Protein 8J64 (pdb70)

Structure (mmCIF, N/CA/C/O backbone):
data_8J64
#
_entry.id   8J64
#
_cell.length_a   42.777
_cell.length_b   53.176
_cell.length_c   95.548
_cell.angle_alpha   90.000
_cell.angle_beta   90.000
_cell.angle_gamma   90.000
#
_symmetry.space_group_name_H-M   'P 21 21 21'
#
loop_
_entity.id
_entity.type
_entity.pdbx_description
1 polymer 'MIC2-associated protein'
2 polymer 'Micronemal protein MIC2'
3 water water
#
loop_
_atom_site.group_PDB
_atom_site.id
_atom_site.type_symbol
_atom_site.label_atom_id
_atom_site.label_alt_id
_atom_site.label_comp_id
_atom_site.label_asym_id
_atom_site.label_entity_id
_atom_site.label_seq_id
_atom_site.pdbx_PDB_ins_code
_atom_site.Cartn_x
_atom_site.Cartn_y
_atom_site.Cartn_z
_atom_site.occupancy
_atom_site.B_iso_or_equiv
_atom_site.auth_seq_id
_atom_site.auth_comp_id
_atom_site.auth_asym_id
_atom_site.auth_atom_id
_atom_site.pdbx_PDB_model_num
ATOM 1 N N . SER A 1 1 ? 25.26064 -6.12724 25.51173 1.000 10.06741 44 SER A N 1
ATOM 2 C CA . SER A 1 1 ? 24.69998 -4.83528 25.13259 1.000 9.28844 44 SER A CA 1
ATOM 3 C C . SER A 1 1 ? 25.72094 -4.00367 24.35808 1.000 9.05504 44 SER A C 1
ATOM 4 O O . SER A 1 1 ? 26.84111 -4.45086 24.11406 1.000 9.50424 44 SER A O 1
ATOM 7 N N . ASN A 1 2 ? 25.33259 -2.78998 23.96956 1.000 10.73689 45 ASN A N 1
ATOM 8 C CA . ASN A 1 2 ? 26.16632 -1.95743 23.11463 1.000 12.42368 45 ASN A CA 1
ATOM 9 C C . ASN A 1 2 ? 26.65547 -0.68148 23.78361 1.000 12.66084 45 ASN A C 1
ATOM 10 O O . ASN A 1 2 ? 27.32685 0.12192 23.12505 1.000 15.22547 45 ASN A O 1
ATOM 15 N N . ALA A 1 3 ? 26.34145 -0.46675 25.05928 1.000 8.84311 46 ALA A N 1
ATOM 16 C CA . ALA A 1 3 ? 26.86223 0.67899 25.79166 1.000 8.20563 46 ALA A CA 1
ATOM 17 C C . ALA A 1 3 ? 26.72135 0.41484 27.28212 1.000 11.56905 46 ALA A C 1
ATOM 18 O O . ALA A 1 3 ? 25.78856 -0.26344 27.71898 1.000 11.53674 46 ALA A O 1
ATOM 20 N N . THR A 1 4 ? 27.65981 0.96716 28.05548 1.000 8.92600 47 THR A N 1
ATOM 21 C CA . THR A 1 4 ? 27.61712 0.80807 29.50588 1.000 9.90360 47 THR A CA 1
ATOM 22 C C . THR A 1 4 ? 26.38821 1.48784 30.09956 1.000 9.82717 47 THR A C 1
ATOM 23 O O . THR A 1 4 ? 25.76538 0.96145 31.02982 1.000 10.94055 47 THR A O 1
ATOM 27 N N . PHE A 1 5 ? 26.01835 2.65257 29.57276 1.000 11.95888 48 PHE A N 1
ATOM 28 C CA . PHE A 1 5 ? 24.82680 3.36594 30.00625 1.000 8.79849 48 PHE A CA 1
ATOM 29 C C . PHE A 1 5 ? 23.87318 3.52529 28.83098 1.000 9.46981 48 PHE A C 1
ATOM 30 O O . PHE A 1 5 ? 24.29810 3.59776 27.67387 1.000 11.15344 48 PHE A O 1
ATOM 38 N N . LEU A 1 6 ? 22.57797 3.57713 29.14135 1.000 8.30643 49 LEU A N 1
ATOM 39 C CA . LEU A 1 6 ? 21.55645 3.59632 28.10209 1.000 8.47536 49 LEU A CA 1
ATOM 40 C C . LEU A 1 6 ? 21.73595 4.79380 27.17869 1.000 7.87465 49 LEU A C 1
ATOM 41 O O . LEU A 1 6 ? 21.79676 5.94204 27.62644 1.000 10.77956 49 LEU A O 1
ATOM 46 N N . GLU A 1 7 ? 21.82723 4.51359 25.88299 1.000 7.87116 50 GLU A N 1
ATOM 47 C CA . GLU A 1 7 ? 21.89546 5.54013 24.85737 1.000 7.86898 50 GLU A CA 1
ATOM 48 C C . GLU A 1 7 ? 21.13691 5.04300 23.63683 1.000 8.18968 50 GLU A C 1
ATOM 49 O O . GLU A 1 7 ? 20.83825 3.85287 23.50996 1.000 6.56674 50 GLU A O 1
ATOM 55 N N . LEU A 1 8 ? 20.82090 5.96795 22.73892 1.000 5.36073 51 LEU A N 1
ATOM 56 C CA . LEU A 1 8 ? 20.13992 5.64461 21.49262 1.000 6.94870 51 LEU A CA 1
ATOM 57 C C . LEU A 1 8 ? 21.16477 5.62446 20.36581 1.000 7.15345 51 LEU A C 1
ATOM 58 O O . LEU A 1 8 ? 21.84482 6.62662 20.12157 1.000 10.63934 51 LEU A O 1
ATOM 63 N N . VAL A 1 9 ? 21.27704 4.48594 19.68967 1.000 7.40388 52 VAL A N 1
ATOM 64 C CA . VAL A 1 9 ? 22.24269 4.29526 18.61332 1.000 7.95328 52 VAL A CA 1
ATOM 65 C C . VAL A 1 9 ? 21.53246 4.53174 17.28958 1.000 7.34972 52 VAL A C 1
ATOM 66 O O . VAL A 1 9 ? 20.51273 3.89360 17.00372 1.000 5.35888 52 VAL A O 1
ATOM 70 N N . GLU A 1 10 ? 22.06330 5.44273 16.47677 1.000 5.40087 53 GLU A N 1
ATOM 71 C CA . GLU A 1 10 ? 21.45632 5.69771 15.17843 1.000 6.66641 53 GLU A CA 1
ATOM 72 C C . GLU A 1 10 ? 21.62856 4.48898 14.26664 1.000 10.77602 53 GLU A C 1
ATOM 73 O O . GLU A 1 10 ? 22.70514 3.88658 14.20188 1.000 7.98006 53 GLU A O 1
ATOM 79 N N . VAL A 1 11 ? 20.55891 4.13540 13.56656 1.000 5.55729 54 VAL A N 1
ATOM 80 C CA . VAL A 1 11 ? 20.55085 3.00559 12.64074 1.000 8.60242 54 VAL A CA 1
ATOM 81 C C . VAL A 1 11 ? 20.71508 3.55496 11.22838 1.000 8.31002 54 VAL A C 1
ATOM 82 O O . VAL A 1 11 ? 19.80853 4.24782 10.73767 1.000 8.44325 54 VAL A O 1
ATOM 86 N N . PRO A 1 12 ? 21.83285 3.27369 10.53939 1.000 6.94579 55 PRO A N 1
ATOM 87 C CA . PRO A 1 12 ? 22.10747 3.83356 9.21156 1.000 8.12853 55 PRO A CA 1
ATOM 88 C C . PRO A 1 12 ? 21.39191 3.11881 8.06452 1.000 10.70575 55 PRO A C 1
ATOM 89 O O . PRO A 1 12 ? 21.96770 2.87526 7.00402 1.000 15.57883 55 PRO A O 1
ATOM 93 N N . CYS A 1 13 ? 20.12131 2.78245 8.28099 1.000 9.79940 56 CYS A N 1
ATOM 94 C CA . CYS A 1 13 ? 19.33623 2.04685 7.29631 1.000 10.46869 56 CYS A CA 1
ATOM 95 C C . CYS A 1 13 ? 17.98478 2.71528 7.08462 1.000 8.72876 56 CYS A C 1
ATOM 96 O O . CYS A 1 13 ? 17.72381 3.78731 7.63917 1.000 11.30977 56 CYS A O 1
ATOM 99 N N . ASN A 1 14 ? 17.12379 2.09157 6.28318 1.000 11.60806 57 ASN A N 1
ATOM 100 C CA . ASN A 1 14 ? 15.78397 2.60665 6.03815 1.000 13.81159 57 ASN A CA 1
ATOM 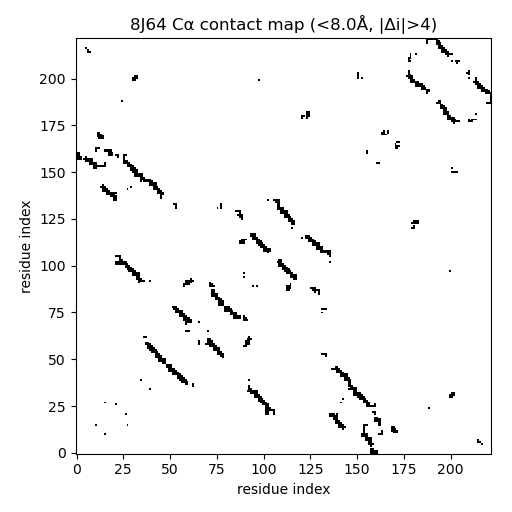101 C C . ASN A 1 14 ? 14.76085 2.10212 7.04635 1.000 18.02883 57 ASN A C 1
ATOM 102 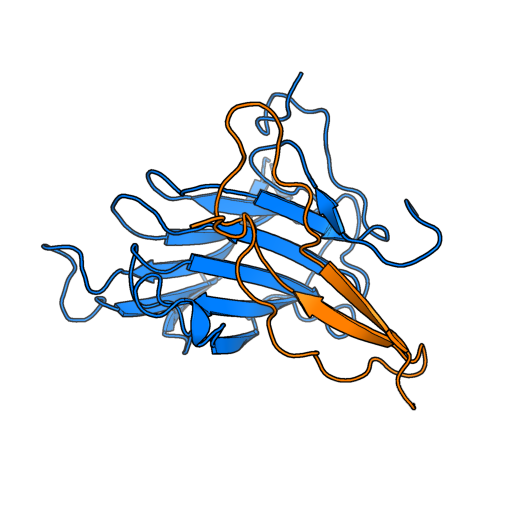O O . ASN A 1 14 ? 13.63815 2.61798 7.07603 1.000 14.92798 57 ASN A O 1
ATOM 107 N N . SER A 1 15 ? 15.11586 1.10926 7.86072 1.000 10.69830 58 SER A N 1
ATOM 108 C CA . SER A 1 15 ? 14.22440 0.58526 8.88519 1.000 10.79157 58 SER A CA 1
ATOM 109 C C . SER A 1 15 ? 15.06465 0.01639 10.01940 1.000 13.76417 58 SER A C 1
ATOM 110 O O . SER A 1 15 ? 16.26832 -0.20888 9.87153 1.000 8.95372 58 SER A O 1
ATOM 113 N N . VAL A 1 16 ? 14.41783 -0.21006 11.15960 1.000 7.27861 59 VAL A N 1
ATOM 114 C CA . VAL A 1 16 ? 15.07594 -0.73199 12.35329 1.000 9.80784 59 VAL A CA 1
ATOM 115 C C . VAL A 1 16 ? 14.62550 -2.17210 12.54225 1.000 10.86972 59 VAL A C 1
ATOM 116 O O . VAL A 1 16 ? 13.49091 -2.42601 12.96385 1.000 10.03625 59 VAL A O 1
ATOM 120 N N . HIS A 1 17 ? 15.51113 -3.11630 12.24526 1.000 7.69966 60 HIS A N 1
ATOM 121 C CA . HIS A 1 17 ? 15.22256 -4.53955 12.40207 1.000 9.74548 60 HIS A CA 1
ATOM 122 C C . HIS A 1 17 ? 15.89102 -5.01640 13.68672 1.000 13.18365 60 HIS A C 1
ATOM 123 O O . HIS A 1 17 ? 17.10137 -5.25095 13.72129 1.000 8.35328 60 HIS A O 1
ATOM 130 N N . VAL A 1 18 ? 15.09804 -5.15386 14.74468 1.000 11.91291 61 VAL A N 1
ATOM 131 C CA . VAL A 1 18 ? 15.61491 -5.58343 16.03936 1.000 8.41878 61 VAL A CA 1
ATOM 132 C C . VAL A 1 18 ? 15.86505 -7.08396 16.00406 1.000 16.29003 61 VAL A C 1
ATOM 133 O O . VAL A 1 18 ? 15.01383 -7.85868 15.55287 1.000 12.02323 61 VAL A O 1
ATOM 137 N N . GLN A 1 19 ? 17.03717 -7.49822 16.47418 1.000 13.85709 62 GLN A N 1
ATOM 138 C CA . GLN A 1 19 ? 17.38065 -8.90920 16.58491 1.000 18.54017 62 GLN A CA 1
ATOM 139 C C . GLN A 1 19 ? 17.09552 -9.36441 18.00921 1.000 15.50756 62 GLN A C 1
ATOM 140 O O . GLN A 1 19 ? 17.72468 -8.88521 18.95746 1.000 23.51048 62 GLN A O 1
ATOM 146 N N . GLY A 1 20 ? 16.14743 -10.27534 18.15496 1.000 17.20806 63 GLY A N 1
ATOM 147 C CA . GLY A 1 20 ? 15.71833 -10.72551 19.45808 1.000 18.58872 63 GLY A CA 1
ATOM 148 C C . GLY A 1 20 ? 14.41363 -10.08495 19.88379 1.000 21.17148 63 GLY A C 1
ATOM 149 O O . GLY A 1 20 ? 13.60979 -9.62164 19.07088 1.000 13.27863 63 GLY A O 1
ATOM 150 N N . VAL A 1 21 ? 14.21821 -10.04358 21.19627 1.000 20.22216 64 VAL A N 1
ATOM 151 C CA . VAL A 1 21 ? 12.98155 -9.56820 21.78186 1.000 16.36804 64 VAL A CA 1
ATOM 152 C C . VAL A 1 21 ? 13.15367 -8.11787 22.21061 1.000 16.89026 64 VAL A C 1
ATOM 153 O O . VAL A 1 21 ? 14.26289 -7.64009 22.46559 1.000 17.98268 64 VAL A O 1
ATOM 157 N N . MET A 1 22 ? 12.03250 -7.40163 22.27826 1.000 13.32112 65 MET A N 1
ATOM 158 C CA . MET A 1 22 ? 12.00488 -6.02781 22.77465 1.000 13.14732 65 MET A CA 1
ATOM 159 C C . MET A 1 22 ? 11.98867 -6.07983 24.29692 1.000 16.02666 65 MET A C 1
ATOM 160 O O . MET A 1 22 ? 10.94496 -6.30814 24.91265 1.000 20.36529 65 MET A O 1
ATOM 165 N N . THR A 1 23 ? 13.15046 -5.88011 24.90701 1.000 11.59286 66 THR A N 1
ATOM 166 C CA . THR A 1 23 ? 13.25030 -5.92755 26.35827 1.000 21.57548 66 THR A CA 1
ATOM 167 C C . THR A 1 23 ? 12.58239 -4.69483 26.96741 1.000 15.35029 66 THR A C 1
ATOM 168 O O . THR A 1 23 ? 12.64265 -3.60757 26.38496 1.000 11.88615 66 THR A O 1
ATOM 172 N N . PRO A 1 24 ? 11.91235 -4.83350 28.11333 1.000 15.86859 67 PRO A N 1
ATOM 173 C CA . PRO A 1 24 ? 11.34409 -3.65422 28.77708 1.000 16.87828 67 PRO A CA 1
ATOM 174 C C . PRO A 1 24 ? 12.40295 -2.59086 29.04099 1.000 18.74399 67 PRO A C 1
ATOM 175 O O . PRO A 1 24 ? 13.56519 -2.89772 29.31704 1.000 17.24635 67 PRO A O 1
ATOM 179 N N . ASN A 1 25 ? 11.98264 -1.32890 28.93827 1.000 12.27428 68 ASN A N 1
ATOM 180 C CA . ASN A 1 25 ? 12.78077 -0.11320 29.09519 1.000 16.28008 68 ASN A CA 1
ATOM 181 C C . ASN A 1 25 ? 13.71318 0.14983 27.91666 1.000 16.35607 68 ASN A C 1
ATOM 182 O O . ASN A 1 25 ? 14.37086 1.19623 27.89329 1.000 13.22566 68 ASN A O 1
ATOM 187 N N . GLN A 1 26 ? 13.79576 -0.75214 26.94411 1.000 10.39779 69 GLN A N 1
ATOM 188 C CA . GLN A 1 26 ? 14.45605 -0.47212 25.67841 1.000 8.21813 69 GLN A CA 1
ATOM 189 C C . GLN A 1 26 ? 13.45382 0.15787 24.71724 1.000 6.75795 69 GLN A C 1
ATOM 190 O O . GLN A 1 26 ? 12.24060 0.05530 24.90479 1.000 8.55440 69 GLN A O 1
ATOM 196 N N . MET A 1 27 ? 13.96610 0.81689 23.67824 1.000 5.88665 70 MET A N 1
ATOM 197 C CA . MET A 1 27 ? 13.06693 1.49483 22.75390 1.000 6.40277 70 MET A CA 1
ATOM 198 C C . MET A 1 27 ? 13.69053 1.61297 21.37065 1.000 7.02572 70 MET A C 1
ATOM 199 O O . MET A 1 27 ? 14.91281 1.56740 21.20170 1.000 6.68806 70 MET A O 1
ATOM 204 N N . VAL A 1 28 ? 12.81530 1.76427 20.37907 1.000 5.00978 71 VAL A N 1
ATOM 205 C CA . VAL A 1 28 ? 13.18507 2.11608 19.01487 1.000 5.04683 71 VAL A CA 1
ATOM 206 C C . VAL A 1 28 ? 12.56764 3.47627 18.72212 1.000 8.07008 71 VAL A C 1
ATOM 207 O O . VAL A 1 28 ? 11.45980 3.77114 19.18537 1.000 11.71457 71 VAL A O 1
ATOM 211 N N . LYS A 1 29 ? 13.28922 4.31250 17.97671 1.000 4.99090 72 LYS A N 1
ATOM 212 C CA . LYS A 1 29 ? 12.89403 5.69878 17.76317 1.000 5.15559 72 LYS A CA 1
ATOM 213 C C . LYS A 1 29 ? 12.96249 6.04133 16.28381 1.000 6.92610 72 LYS A C 1
ATOM 214 O O . LYS A 1 29 ? 13.94033 5.70291 15.61013 1.000 4.16673 72 LYS A O 1
ATOM 220 N N . VAL A 1 30 ? 11.92452 6.71159 15.78497 1.000 3.58719 73 VAL A N 1
ATOM 221 C CA . VAL A 1 30 ? 11.88164 7.21488 14.41662 1.000 4.51415 73 VAL A CA 1
ATOM 222 C C . VAL A 1 30 ? 11.44961 8.67343 14.46394 1.000 5.53162 73 VAL A C 1
ATOM 223 O O . VAL A 1 30 ? 10.42883 9.00049 15.08013 1.000 5.79876 73 VAL A O 1
ATOM 227 N N . THR A 1 31 ? 12.22483 9.54870 13.82318 1.000 7.15553 74 THR A N 1
ATOM 228 C CA . THR A 1 31 ? 11.93900 10.97650 13.81880 1.000 3.97580 74 THR A CA 1
ATOM 229 C C . THR A 1 31 ? 11.94509 11.52099 12.39903 1.000 3.87770 74 THR A C 1
ATOM 230 O O . THR A 1 31 ? 12.49707 10.92034 11.47391 1.000 5.76024 74 THR A O 1
ATOM 234 N N . GLY A 1 32 ? 11.33214 12.69041 12.25191 1.000 4.27289 75 GLY A N 1
ATOM 235 C CA . GLY A 1 32 ? 11.31433 13.40030 10.99196 1.000 5.22417 75 GLY A CA 1
ATOM 236 C C . GLY A 1 32 ? 10.82064 14.81764 11.17510 1.000 5.72235 75 GLY A C 1
ATOM 237 O O . GLY A 1 32 ? 10.09213 15.10872 12.12842 1.000 3.66784 75 GLY A O 1
ATOM 238 N N . ALA A 1 33 ? 11.21135 15.70746 10.26949 1.000 4.09434 76 ALA A N 1
ATOM 239 C CA . ALA A 1 33 ? 10.81292 17.10415 10.33135 1.000 6.08607 76 ALA A CA 1
ATOM 240 C C . ALA A 1 33 ? 9.52838 17.38616 9.56091 1.000 9.89554 76 ALA A C 1
ATOM 241 O O . ALA A 1 33 ? 9.11180 18.54697 9.48027 1.000 7.53884 76 ALA A O 1
ATOM 243 N N . GLY A 1 34 ? 8.89568 16.35743 9.00715 1.000 6.56554 77 GLY A N 1
ATOM 244 C CA . GLY A 1 34 ? 7.70774 16.47097 8.19128 1.000 7.57537 77 GLY A CA 1
ATOM 245 C C . GLY A 1 34 ? 7.81272 15.53262 7.00956 1.000 5.99242 77 GLY A C 1
ATOM 246 O O . GLY A 1 34 ? 8.73436 14.72471 6.91689 1.000 5.02967 77 GLY A O 1
ATOM 247 N N . TRP A 1 35 ? 6.85608 15.63432 6.08833 1.000 7.54349 78 TRP A N 1
ATOM 248 C CA . TRP A 1 35 ? 6.93719 14.87438 4.84757 1.000 9.10653 78 TRP A CA 1
ATOM 249 C C . TRP A 1 35 ? 6.24421 15.65718 3.73994 1.000 8.04654 78 TRP A C 1
ATOM 250 O O . TRP A 1 35 ? 5.64227 16.70728 3.97432 1.000 5.30984 78 TRP A O 1
ATOM 261 N N . ASP A 1 36 ? 6.35582 15.14183 2.51598 1.000 7.00491 79 ASP A N 1
ATOM 262 C CA . ASP A 1 36 ? 6.00808 15.92083 1.33308 1.000 10.51609 79 ASP A CA 1
ATOM 263 C C . ASP A 1 36 ? 4.54412 15.77359 0.93061 1.000 9.82752 79 ASP A C 1
ATOM 264 O O . ASP A 1 36 ? 3.86024 16.77722 0.70759 1.000 12.47536 79 ASP A O 1
ATOM 269 N N . ASN A 1 37 ? 4.05431 14.54051 0.82194 1.000 7.68383 80 ASN A N 1
ATOM 270 C CA . ASN A 1 37 ? 2.73657 14.28970 0.25232 1.000 10.73088 80 ASN A CA 1
ATOM 271 C C . ASN A 1 37 ? 2.23585 12.93914 0.74687 1.000 8.05066 80 ASN A C 1
ATOM 272 O O . ASN A 1 37 ? 2.99419 12.13137 1.28857 1.000 7.74681 80 ASN A O 1
ATOM 277 N N . GLY A 1 38 ? 0.93922 12.70599 0.54813 1.000 6.65364 81 GLY A N 1
ATOM 278 C CA . GLY A 1 38 ? 0.31695 11.46209 0.95381 1.000 9.27512 81 GLY A CA 1
ATOM 279 C C . GLY A 1 38 ? 0.26397 11.28167 2.46522 1.000 12.24672 81 GLY A C 1
ATOM 280 O O . GLY A 1 38 ? 0.44789 12.20932 3.25517 1.000 10.21659 81 GLY A O 1
ATOM 281 N N . VAL A 1 39 ? 0.01236 10.04284 2.85503 1.000 12.52217 82 VAL A N 1
ATOM 282 C CA . VAL A 1 39 ? -0.15271 9.68947 4.25835 1.000 8.18193 82 VAL A CA 1
ATOM 283 C C . VAL A 1 39 ? 1.20441 9.34150 4.84786 1.000 10.29559 82 VAL A C 1
ATOM 284 O O . VAL A 1 39 ? 2.13372 8.93490 4.14174 1.000 11.45130 82 VAL A O 1
ATOM 288 N N . LEU A 1 40 ? 1.32141 9.51450 6.15906 1.000 7.31472 83 LEU A N 1
ATOM 289 C CA . LEU A 1 40 ? 2.48076 9.06354 6.91427 1.000 8.57897 83 LEU A CA 1
ATOM 290 C C . LEU A 1 40 ? 2.11937 7.75107 7.59478 1.000 12.99828 83 LEU A C 1
ATOM 291 O O . LEU A 1 40 ? 1.17605 7.70329 8.39088 1.000 10.29979 83 LEU A O 1
ATOM 296 N N . GLU A 1 41 ? 2.85704 6.69010 7.28053 1.000 7.28292 84 GLU A N 1
ATOM 297 C CA . GLU A 1 41 ? 2.60344 5.37870 7.86192 1.000 11.33933 84 GLU A CA 1
ATOM 298 C C . GLU A 1 41 ? 3.82495 4.92407 8.64450 1.000 10.54945 84 GLU A C 1
ATOM 299 O O . GLU A 1 41 ? 4.89996 4.72837 8.06778 1.000 13.29463 84 GLU A O 1
ATOM 305 N N . PHE A 1 42 ? 3.65677 4.76466 9.95270 1.000 5.65664 85 PHE A N 1
ATOM 306 C CA . PHE A 1 42 ? 4.63849 4.10741 10.80294 1.000 8.31471 85 PHE A CA 1
ATOM 307 C C . PHE A 1 42 ? 4.20798 2.65523 10.96189 1.000 10.20326 85 PHE A C 1
ATOM 308 O O . PHE A 1 42 ? 3.08518 2.38566 11.40101 1.000 8.11009 85 PHE A O 1
ATOM 316 N N . TYR A 1 43 ? 5.08527 1.72556 10.59245 1.000 6.17079 86 TYR A N 1
ATOM 317 C CA . TYR A 1 43 ? 4.72149 0.31943 10.51083 1.000 10.63839 86 TYR A CA 1
ATOM 318 C C . TYR A 1 43 ? 5.59411 -0.52567 11.42777 1.000 12.76229 86 TYR A C 1
ATOM 319 O O . TYR A 1 43 ? 6.73683 -0.17140 11.73190 1.000 7.43823 86 TYR A O 1
ATOM 328 N N . VAL A 1 44 ? 5.03400 -1.65479 11.85580 1.000 8.04284 87 VAL A N 1
ATOM 329 C CA . VAL A 1 44 ? 5.74689 -2.68196 12.60319 1.000 8.99008 87 VAL A CA 1
ATOM 330 C C . VAL A 1 44 ? 5.49949 -4.01090 11.90430 1.000 9.86981 87 VAL A C 1
ATOM 331 O O . VAL A 1 44 ? 4.34737 -4.36715 11.63064 1.000 9.03221 87 VAL A O 1
ATOM 335 N N . THR A 1 45 ? 6.57340 -4.73309 11.59897 1.000 8.81615 88 THR A N 1
ATOM 336 C CA . THR A 1 45 ? 6.47096 -6.03095 10.95013 1.000 9.82327 88 THR A CA 1
ATOM 337 C C . THR A 1 45 ? 7.09755 -7.10748 11.82713 1.000 12.04942 88 THR A C 1
ATOM 338 O O . THR A 1 45 ? 7.84990 -6.81996 12.76127 1.000 9.86236 88 THR A O 1
ATOM 342 N N . ARG A 1 46 ? 6.76671 -8.35251 11.51122 1.000 11.40899 89 ARG A N 1
ATOM 343 C CA . ARG A 1 46 ? 7.22031 -9.53463 12.22244 1.000 16.27790 89 ARG A CA 1
ATOM 344 C C . ARG A 1 46 ? 7.62213 -10.57769 11.19015 1.000 15.07952 89 ARG A C 1
ATOM 345 O O . ARG A 1 46 ? 7.21704 -10.48639 10.02585 1.000 13.89980 89 ARG A O 1
ATOM 353 N N . PRO A 1 47 ? 8.40935 -11.57952 11.58670 1.000 21.37362 90 PRO A N 1
ATOM 354 C CA . PRO A 1 47 ? 8.73244 -12.66560 10.65252 1.000 24.03359 90 PRO A CA 1
ATOM 355 C C . PRO A 1 47 ? 7.50649 -13.49992 10.30753 1.000 26.16685 90 PRO A C 1
ATOM 356 O O . PRO A 1 47 ? 6.44382 -13.39165 10.92106 1.000 29.31773 90 PRO A O 1
ATOM 360 N N . THR A 1 48 ? 7.68733 -14.36007 9.30439 1.000 35.76412 91 THR A N 1
ATOM 361 C CA . THR A 1 48 ? 6.60449 -15.13639 8.69890 1.000 44.44184 91 THR A CA 1
ATOM 362 C C . THR A 1 48 ? 5.49024 -14.22380 8.19750 1.000 35.03785 91 THR A C 1
ATOM 363 O O . THR A 1 48 ? 5.40592 -13.93496 7.00315 1.000 35.39514 91 THR A O 1
ATOM 367 N N . SER A 1 55 ? 9.19679 -14.72065 4.11334 1.000 54.68133 98 SER A N 1
ATOM 368 C CA . SER A 1 55 ? 9.40375 -13.28019 4.19362 1.000 39.23578 98 SER A CA 1
ATOM 369 C C . SER A 1 55 ? 8.92551 -12.73354 5.53537 1.000 43.55922 98 SER A C 1
ATOM 370 O O . SER A 1 55 ? 9.11098 -13.36386 6.57610 1.000 29.44171 98 SER A O 1
ATOM 373 N N . ARG A 1 56 ? 8.30918 -11.55545 5.50620 1.000 35.51479 99 ARG A N 1
ATOM 374 C CA . ARG A 1 56 ? 7.81021 -10.90860 6.70817 1.000 27.90041 99 ARG A CA 1
ATOM 375 C C . ARG A 1 56 ? 6.38117 -10.43896 6.47459 1.000 35.38054 99 ARG A C 1
ATOM 376 O O . ARG A 1 56 ? 5.91823 -10.33062 5.33629 1.000 25.26824 99 ARG A O 1
ATOM 384 N N . SER A 1 57 ? 5.68111 -10.16395 7.57277 1.000 18.09779 100 SER A N 1
ATOM 385 C CA . SER A 1 57 ? 4.28311 -9.76737 7.52369 1.000 22.28567 100 SER A CA 1
ATOM 386 C C . SER A 1 57 ? 4.05433 -8.55991 8.41986 1.000 17.78387 100 SER A C 1
ATOM 387 O O . SER A 1 57 ? 4.72796 -8.38471 9.43911 1.000 17.13099 100 SER A O 1
ATOM 390 N N . HIS A 1 58 ? 3.09300 -7.72893 8.02647 1.000 19.56073 101 HIS A N 1
ATOM 391 C CA . HIS A 1 58 ? 2.72958 -6.56898 8.82694 1.000 15.83794 101 HIS A CA 1
ATOM 392 C C . HIS A 1 58 ? 2.10690 -7.00714 10.14601 1.000 15.13903 101 HIS A C 1
ATOM 393 O O . HIS A 1 58 ? 1.34725 -7.97738 10.20120 1.000 12.79046 101 HIS A O 1
ATOM 400 N N . LEU A 1 59 ? 2.43685 -6.28509 11.21491 1.000 10.95065 102 LEU A N 1
ATOM 401 C CA . LEU A 1 59 ? 1.85409 -6.51658 12.52992 1.000 12.86577 102 LEU A CA 1
ATOM 402 C C . LEU A 1 59 ? 0.94384 -5.38004 12.96814 1.000 12.42620 102 LEU A C 1
ATOM 403 O O . LEU A 1 59 ? -0.19819 -5.61826 13.37076 1.000 11.18503 102 LEU A O 1
ATOM 408 N N . ALA A 1 60 ? 1.42197 -4.14076 12.89442 1.000 11.99848 103 ALA A N 1
ATOM 409 C CA . ALA A 1 60 ? 0.61401 -2.98453 13.24682 1.000 15.12282 103 ALA A CA 1
ATOM 410 C C . ALA A 1 60 ? 1.11248 -1.78258 12.46173 1.000 15.01486 103 ALA A C 1
ATOM 411 O O . ALA A 1 60 ? 2.29350 -1.69752 12.11425 1.000 12.08070 103 ALA A O 1
ATOM 413 N N . SER A 1 61 ? 0.20225 -0.85205 12.18625 1.000 11.23243 104 SER A N 1
ATOM 414 C CA . SER A 1 61 ? 0.55377 0.34425 11.43733 1.000 10.83622 104 SER A CA 1
ATOM 415 C C . SER A 1 61 ? -0.25482 1.52478 11.94998 1.000 12.86574 104 SER A C 1
ATOM 416 O O . SER A 1 61 ? -1.45069 1.39630 12.22472 1.000 11.76095 104 SER A O 1
ATOM 419 N N . ILE A 1 62 ? 0.41033 2.66961 12.07683 1.000 9.85908 105 ILE A N 1
ATOM 420 C CA . ILE A 1 62 ? -0.23375 3.94044 12.38438 1.000 8.73963 105 ILE A CA 1
ATOM 421 C C . ILE A 1 62 ? -0.19132 4.78529 11.11997 1.000 10.99341 105 ILE A C 1
ATOM 422 O O . ILE A 1 62 ? 0.88919 5.04826 10.57797 1.000 11.21197 105 ILE A O 1
ATOM 427 N N . MET A 1 63 ? -1.36180 5.19550 10.63980 1.000 6.41635 106 MET A N 1
ATOM 428 C CA . MET A 1 63 ? -1.48040 5.99872 9.42970 1.000 7.98720 106 MET A CA 1
ATOM 429 C C . MET A 1 63 ? -2.05114 7.35648 9.80849 1.000 9.94718 106 MET A C 1
ATOM 430 O O . MET A 1 63 ? -3.14847 7.43421 10.36903 1.000 9.70837 106 MET A O 1
ATOM 435 N N . CYS A 1 64 ? -1.31100 8.42109 9.50944 1.000 10.79912 107 CYS A N 1
ATOM 436 C CA . CYS A 1 64 ? -1.72995 9.77703 9.83758 1.000 5.45577 107 CYS A CA 1
ATOM 437 C C . CYS A 1 64 ? -1.94302 10.56717 8.55531 1.000 7.81017 107 CYS A C 1
ATOM 438 O O . CYS A 1 64 ? -1.05347 10.62725 7.69880 1.000 7.09555 107 CYS A O 1
ATOM 441 N N . TYR A 1 65 ? -3.12370 11.16366 8.43031 1.000 5.24859 108 TYR A N 1
ATOM 442 C CA . TYR A 1 65 ? -3.49896 11.95783 7.26969 1.000 7.20983 108 TYR A CA 1
ATOM 443 C C . TYR A 1 65 ? -3.31426 13.43274 7.59198 1.000 7.11551 108 TYR A C 1
ATOM 444 O O . TYR A 1 65 ? -3.76397 13.90249 8.64137 1.000 6.46907 108 TYR A O 1
ATOM 453 N N . SER A 1 66 ? -2.66962 14.16017 6.68722 1.000 5.14471 109 SER A N 1
ATOM 454 C CA . SER A 1 66 ? -2.44675 15.58004 6.90868 1.000 7.20361 109 SER A CA 1
ATOM 455 C C . SER A 1 66 ? -3.74145 16.36504 6.74009 1.000 9.76860 109 SER A C 1
ATOM 456 O O . SER A 1 66 ? -4.56903 16.06124 5.87501 1.000 6.15998 109 SER A O 1
ATOM 459 N N . LYS A 1 67 ? -3.91313 17.38140 7.58024 1.000 5.46930 110 LYS A N 1
ATOM 460 C CA . LYS A 1 67 ? -5.00742 18.32873 7.42546 1.000 10.02805 110 LYS A CA 1
ATOM 461 C C . LYS A 1 67 ? -4.69113 19.43163 6.42332 1.000 9.31343 110 LYS A C 1
ATOM 462 O O . LYS A 1 67 ? -5.57372 20.24102 6.11854 1.000 6.47525 110 LYS A O 1
ATOM 468 N N . ASP A 1 68 ? -3.46514 19.47829 5.89889 1.000 9.15823 111 ASP A N 1
ATOM 469 C CA . ASP A 1 68 ? -3.02449 20.55386 5.01922 1.000 12.22948 111 ASP A CA 1
ATOM 470 C C . ASP A 1 68 ? -2.76888 20.08033 3.59128 1.000 10.14696 111 ASP A C 1
ATOM 471 O O . ASP A 1 68 ? -2.04358 20.74466 2.84414 1.000 9.78137 111 ASP A O 1
ATOM 476 N N . ILE A 1 69 ? -3.34448 18.94944 3.19403 1.000 11.76734 112 ILE A N 1
ATOM 477 C CA . ILE A 1 69 ? -3.17151 18.40879 1.84908 1.000 12.98863 112 ILE A CA 1
ATOM 478 C C . ILE A 1 69 ? -4.52794 18.39677 1.15857 1.000 12.93494 112 ILE A C 1
ATOM 479 O O . ILE A 1 69 ? -5.47530 17.76870 1.64789 1.000 7.04459 112 ILE A O 1
ATOM 484 N N . ASP A 1 70 ? -4.61813 19.08775 0.02469 1.000 11.65982 113 ASP A N 1
ATOM 485 C CA . ASP A 1 70 ? -5.85327 19.11426 -0.74499 1.000 15.70858 113 ASP A CA 1
ATOM 486 C C . ASP A 1 70 ? -6.16550 17.72586 -1.29145 1.000 14.74359 113 ASP A C 1
ATOM 487 O O . ASP A 1 70 ? -5.28112 17.02035 -1.78291 1.000 12.06255 113 ASP A O 1
ATOM 492 N N . GLY A 1 71 ? -7.43127 17.32527 -1.18657 1.000 9.38601 114 GLY A N 1
ATOM 493 C CA . GLY A 1 71 ? -7.88333 16.04697 -1.68396 1.000 9.01765 114 GLY A CA 1
ATOM 494 C C . GLY A 1 71 ? -8.06334 14.97515 -0.62723 1.000 8.47287 114 GLY A C 1
ATOM 495 O O . GLY A 1 71 ? -8.70573 13.95709 -0.90645 1.000 10.32210 114 GLY A O 1
ATOM 496 N N . VAL A 1 72 ? -7.51085 15.16497 0.56380 1.000 7.88271 115 VAL A N 1
ATOM 497 C CA . VAL A 1 72 ? -7.71051 14.18395 1.63832 1.000 7.67608 115 VAL A CA 1
ATOM 498 C C . VAL A 1 72 ? -9.17055 14.22344 2.07987 1.000 8.81105 115 VAL A C 1
ATOM 499 O O . VAL A 1 72 ? -9.70529 15.31781 2.33263 1.000 8.12016 115 VAL A O 1
ATOM 503 N N . PRO A 1 73 ? -9.85772 13.08198 2.16659 1.000 8.87243 116 PRO A N 1
ATOM 504 C CA . PRO A 1 73 ? -11.27229 13.10068 2.56271 1.000 8.92950 116 PRO A CA 1
ATOM 505 C C . PRO A 1 73 ? -11.46936 13.75880 3.92009 1.000 8.65088 116 PRO A C 1
ATOM 506 O O . PRO A 1 73 ? -10.63679 13.64087 4.82149 1.000 8.14099 116 PRO A O 1
ATOM 510 N N . SER A 1 74 ? -12.59700 14.46221 4.05338 1.000 9.07900 117 SER A N 1
ATOM 511 C CA . SER A 1 74 ? -12.87222 15.20107 5.28064 1.000 9.28974 117 SER A CA 1
ATOM 512 C C . SER A 1 74 ? -12.94791 14.28428 6.49636 1.000 8.98447 117 SER A C 1
ATOM 513 O O . SER A 1 74 ? -12.59937 14.70421 7.60504 1.000 9.70156 117 SER A O 1
ATOM 516 N N . ASP A 1 75 ? -13.37600 13.03266 6.31869 1.000 9.38007 118 ASP A N 1
ATOM 517 C CA . ASP A 1 75 ? -13.45645 12.12172 7.45608 1.000 9.50508 118 ASP A CA 1
ATOM 518 C C . ASP A 1 75 ? -12.10771 11.51979 7.83141 1.000 12.89985 118 ASP A C 1
ATOM 519 O O . ASP A 1 75 ? -12.04737 10.70751 8.76072 1.000 8.97955 118 ASP A O 1
ATOM 524 N N . LYS A 1 76 ? -11.03250 11.90009 7.13829 1.000 8.30197 119 LYS A N 1
ATOM 525 C CA . LYS A 1 76 ? -9.69015 11.43895 7.45370 1.000 7.72536 119 LYS A CA 1
ATOM 526 C C . LYS A 1 76 ? -8.70825 12.56147 7.75345 1.000 7.71428 119 LYS A C 1
ATOM 527 O O . LYS A 1 76 ? -7.71343 12.31150 8.44209 1.000 7.58801 119 LYS A O 1
ATOM 533 N N . ALA A 1 77 ? -8.96403 13.78059 7.27749 1.000 7.12049 120 ALA A N 1
ATOM 534 C CA . ALA A 1 77 ? -7.99298 14.86448 7.38338 1.000 8.42629 120 ALA A CA 1
ATOM 535 C C . ALA A 1 77 ? -7.65019 15.16512 8.83772 1.000 6.90181 120 ALA A C 1
ATOM 536 O O . ALA A 1 77 ? -8.53745 15.32499 9.68004 1.000 6.78429 120 ALA A O 1
ATOM 538 N N . GLY A 1 78 ? -6.35201 15.23989 9.12644 1.000 7.23429 121 GLY A N 1
ATOM 539 C CA . GLY A 1 78 ? -5.88110 15.53776 10.46304 1.000 8.40074 121 GLY A CA 1
ATOM 540 C C . GLY A 1 78 ? -6.03733 14.42310 11.47081 1.000 12.49092 121 GLY A C 1
ATOM 541 O O . GLY A 1 78 ? -5.79534 14.64883 12.66003 1.000 11.16083 121 GLY A O 1
ATOM 542 N N . LYS A 1 79 ? -6.42804 13.22746 11.04025 1.000 8.59338 122 LYS A N 1
ATOM 543 C CA . LYS A 1 79 ? -6.65474 12.10666 11.93842 1.000 7.89540 122 LYS A CA 1
ATOM 544 C C . LYS A 1 79 ? -5.60028 11.02733 11.72966 1.000 7.74031 122 LYS A C 1
ATOM 545 O O . LYS A 1 79 ? -4.98882 10.91687 10.66278 1.000 8.15865 122 LYS A O 1
ATOM 551 N N . CYS A 1 80 ? -5.40150 10.22285 12.77146 1.000 10.97900 123 CYS A N 1
ATOM 552 C CA . CYS A 1 80 ? -4.50802 9.07592 12.72995 1.000 8.50582 123 CYS A CA 1
ATOM 553 C C . CYS A 1 80 ? -5.29283 7.80843 13.04237 1.000 9.98876 123 CYS A C 1
ATOM 554 O O . CYS A 1 80 ? -6.23814 7.82179 13.83737 1.000 9.32702 123 CYS A O 1
ATOM 557 N N . PHE A 1 81 ? -4.89945 6.71120 12.40133 1.000 9.80991 124 PHE A N 1
ATOM 558 C CA . PHE A 1 81 ? -5.60613 5.44480 12.52001 1.000 8.10945 124 PHE A CA 1
ATOM 559 C C . PHE A 1 81 ? -4.61657 4.32689 12.80403 1.000 10.62324 124 PHE A C 1
ATOM 560 O O . PHE A 1 81 ? -3.49822 4.32542 12.27987 1.000 10.62597 124 PHE A O 1
ATOM 568 N N . LEU A 1 82 ? -5.03622 3.37982 13.63773 1.000 8.88027 125 LEU A N 1
ATOM 569 C CA . LEU A 1 82 ? -4.22885 2.22275 14.00096 1.000 10.58842 125 LEU A CA 1
ATOM 570 C C . LEU A 1 82 ? -4.76347 1.00402 13.25966 1.000 13.67691 125 LEU A C 1
ATOM 571 O O . LEU A 1 82 ? -5.91605 0.60580 13.46346 1.000 12.06602 125 LEU A O 1
ATOM 576 N N . LYS A 1 83 ? -3.93258 0.42845 12.39435 1.000 12.58853 126 LYS A N 1
ATOM 577 C CA . LYS A 1 83 ? -4.25346 -0.79492 11.67133 1.000 12.83920 126 LYS A CA 1
ATOM 578 C C . LYS A 1 83 ? -3.53633 -1.96421 12.33051 1.000 15.33235 126 LYS A C 1
ATOM 579 O O . LYS A 1 83 ? -2.34233 -1.87179 12.63085 1.000 10.01721 126 LYS A O 1
ATOM 585 N N . ARG A 1 84 ? -4.25785 -3.06025 12.54622 1.000 14.23311 127 ARG A N 1
ATOM 586 C CA . ARG A 1 84 ? -3.69357 -4.25499 13.15464 1.000 12.73288 127 ARG A CA 1
ATOM 587 C C . ARG A 1 84 ? -3.92308 -5.45880 12.25221 1.000 23.71063 127 ARG A C 1
ATOM 588 O O . ARG A 1 84 ? -4.93646 -5.55171 11.55329 1.000 25.68353 127 ARG A O 1
ATOM 596 N N . PHE A 1 85 ? -2.96264 -6.37629 12.26856 1.000 26.11571 128 PHE A N 1
ATOM 597 C CA . PHE A 1 85 ? -3.00151 -7.53381 11.38719 1.000 30.28827 128 PHE A CA 1
ATOM 598 C C . PHE A 1 85 ? -2.89131 -8.82932 12.18390 1.000 27.36391 128 PHE A C 1
ATOM 599 O O . PHE A 1 85 ? -2.24899 -8.86932 13.23409 1.000 34.06742 128 PHE A O 1
ATOM 607 N N . GLU A 1 92 ? -5.41625 -8.87345 8.40207 1.000 36.72172 135 GLU A N 1
ATOM 608 C CA . GLU A 1 92 ? -5.89334 -7.65686 9.04929 1.000 39.94531 135 GLU A CA 1
ATOM 609 C C . GLU A 1 92 ? -6.94445 -7.96583 10.10808 1.000 40.67387 135 GLU A C 1
ATOM 610 O O . GLU A 1 92 ? -7.85611 -8.76144 9.87862 1.000 41.87183 135 GLU A O 1
ATOM 616 N N . ILE A 1 93 ? -6.81042 -7.33104 11.27123 1.000 21.54339 136 ILE A N 1
ATOM 617 C CA . ILE A 1 93 ? -7.78713 -7.48073 12.34268 1.000 32.60589 136 ILE A CA 1
ATOM 618 C C . ILE A 1 93 ? -8.84131 -6.39113 12.20146 1.000 43.02715 136 ILE A C 1
ATOM 619 O O . ILE A 1 93 ? -10.02232 -6.68243 11.98025 1.000 38.36327 136 ILE A O 1
ATOM 624 N N . ASP A 1 94 ? -8.42434 -5.13359 12.31645 1.000 32.22558 137 ASP A N 1
ATOM 625 C CA . ASP A 1 94 ? -9.34143 -4.00295 12.20728 1.000 32.28981 137 ASP A CA 1
ATOM 626 C C . ASP A 1 94 ? -8.52330 -2.72697 12.03865 1.000 28.57773 137 ASP A C 1
ATOM 627 O O . ASP A 1 94 ? -7.28822 -2.74617 12.04522 1.000 23.14051 137 ASP A O 1
ATOM 632 N N . GLU A 1 95 ? -9.23491 -1.61320 11.87824 1.000 20.97806 138 GLU A N 1
ATOM 633 C CA . GLU A 1 95 ? -8.65190 -0.28152 11.83047 1.000 20.89781 138 GLU A CA 1
ATOM 634 C C . GLU A 1 95 ? -9.51702 0.64426 12.67069 1.000 22.07225 138 GLU A C 1
ATOM 635 O O . GLU A 1 95 ? -10.74697 0.58867 12.59456 1.000 15.99412 138 GLU A O 1
ATOM 641 N N . LYS A 1 96 ? -8.87650 1.48568 13.47882 1.000 10.84037 139 LYS A N 1
ATOM 642 C CA . LYS A 1 96 ? -9.61573 2.35294 14.38240 1.000 13.64773 139 LYS A CA 1
ATOM 643 C C . LYS A 1 96 ? -8.84574 3.64944 14.59061 1.000 11.52130 139 LYS A C 1
ATOM 644 O O . LYS A 1 96 ? -7.61131 3.67094 14.56322 1.000 10.26286 139 LYS A O 1
ATOM 647 N N . GLU A 1 97 ? -9.59115 4.73328 14.79009 1.000 12.07642 140 GLU A N 1
ATOM 648 C CA . GLU A 1 97 ? -8.97388 6.03186 15.02176 1.000 12.76083 140 GLU A CA 1
ATOM 649 C C . GLU A 1 97 ? -8.31778 6.07496 16.39617 1.000 11.71216 140 GLU A C 1
ATOM 650 O O . GLU A 1 97 ? -8.85784 5.55709 17.37750 1.000 11.69055 140 GLU A O 1
ATOM 656 N N . VAL A 1 98 ? -7.14038 6.69512 16.46035 1.000 11.75899 141 VAL A N 1
ATOM 657 C CA . VAL A 1 98 ? -6.40887 6.87643 17.70653 1.000 9.99609 141 VAL A CA 1
ATOM 658 C C . VAL A 1 98 ? -6.09609 8.35598 17.87249 1.000 15.70462 141 VAL A C 1
ATOM 659 O O . VAL A 1 98 ? -5.90520 9.08391 16.89304 1.000 15.00914 141 VAL A O 1
ATOM 663 N N . SER A 1 99 ? -6.04140 8.79907 19.12652 1.000 13.39288 142 SER A N 1
ATOM 664 C CA . SER A 1 99 ? -5.79203 10.20044 19.45093 1.000 17.25383 142 SER A CA 1
ATOM 665 C C . SER A 1 99 ? -4.28641 10.43339 19.52086 1.000 15.55422 142 SER A C 1
ATOM 666 O O . SER A 1 99 ? -3.63111 10.02466 20.48496 1.000 14.22175 142 SER A O 1
ATOM 669 N N . LEU A 1 100 ? -3.74189 11.09342 18.50279 1.000 9.05483 143 LEU A N 1
ATOM 670 C CA . LEU A 1 100 ? -2.32133 11.38313 18.40111 1.000 6.19315 143 LEU A CA 1
ATOM 671 C C . LEU A 1 100 ? -2.11427 12.84475 18.03357 1.000 9.54894 143 LEU A C 1
ATOM 672 O O . LEU A 1 100 ? -2.98232 13.46006 17.40645 1.000 8.72955 143 LEU A O 1
ATOM 677 N N . PRO A 1 101 ? -0.97355 13.43001 18.41471 1.000 9.80161 144 PRO A N 1
ATOM 678 C CA . PRO A 1 101 ? -0.75689 14.86115 18.15719 1.000 9.06887 144 PRO A CA 1
ATOM 679 C C . PRO A 1 101 ? -0.34389 15.19825 16.73179 1.000 8.99236 144 PRO A C 1
ATOM 680 O O . PRO A 1 101 ? -0.25768 16.38963 16.40379 1.000 7.43751 144 PRO A O 1
ATOM 684 N N . ILE A 1 102 ? -0.08108 14.20930 15.87942 1.000 6.50689 145 ILE A N 1
ATOM 685 C CA . ILE A 1 102 ? 0.30034 14.49149 14.49831 1.000 7.82576 145 ILE A CA 1
ATOM 686 C C . ILE A 1 102 ? -0.93411 14.93756 13.72419 1.000 9.43131 145 ILE A C 1
ATOM 687 O O . ILE A 1 102 ? -1.91762 14.19614 13.61673 1.000 9.00086 145 ILE A O 1
ATOM 692 N N . LYS A 1 103 ? -0.88660 16.15651 13.17786 1.000 4.54030 146 LYS A N 1
ATOM 693 C CA . LYS A 1 103 ? -2.00253 16.71766 12.42849 1.000 7.91282 146 LYS A CA 1
ATOM 694 C C . LYS A 1 103 ? -1.66937 17.09301 10.99182 1.000 7.84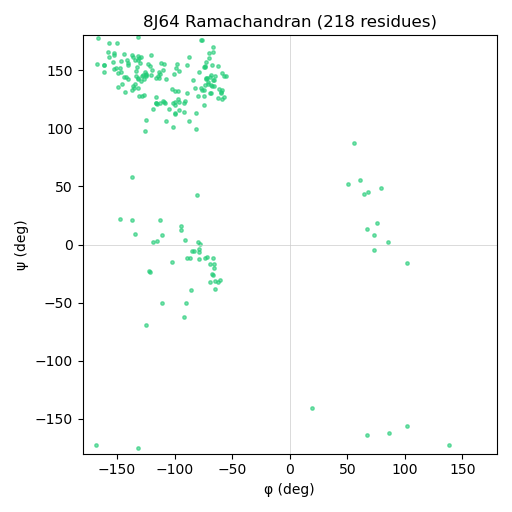005 146 LYS A C 1
ATOM 695 O O . LYS A 1 103 ? -2.58722 17.16003 10.16689 1.000 7.11154 146 LYS A O 1
ATOM 701 N N . SER A 1 104 ? -0.40325 17.34167 10.66508 1.000 7.73841 147 SER A N 1
ATOM 702 C CA . SER A 1 104 ? -0.06998 17.90536 9.36595 1.000 7.52999 147 SER A CA 1
ATOM 703 C C . SER A 1 104 ? 1.26800 17.36086 8.89063 1.000 7.63223 147 SER A C 1
ATOM 704 O O . SER A 1 104 ? 2.15656 17.06696 9.69422 1.000 4.19993 147 SER A O 1
ATOM 707 N N . HIS A 1 105 ? 1.40408 17.23659 7.56727 1.000 9.17046 148 HIS A N 1
ATOM 708 C CA . HIS A 1 105 ? 2.68585 16.86854 6.97731 1.000 7.51091 148 HIS A CA 1
ATOM 709 C C . HIS A 1 105 ? 3.74530 17.94578 7.16760 1.000 8.85415 148 HIS A C 1
ATOM 710 O O . HIS A 1 105 ? 4.92686 17.68298 6.91577 1.000 5.28675 148 HIS A O 1
ATOM 717 N N . ASN A 1 106 ? 3.35567 19.14336 7.59955 1.000 9.00844 149 ASN A N 1
ATOM 718 C CA . ASN A 1 106 ? 4.30948 20.19264 7.93230 1.000 10.09574 149 ASN A CA 1
ATOM 719 C C . ASN A 1 106 ? 4.83098 20.08464 9.36092 1.000 10.89977 149 ASN A C 1
ATOM 720 O O . ASN A 1 106 ? 5.72435 20.85361 9.73326 1.000 16.01548 149 ASN A O 1
ATOM 725 N N . ASP A 1 107 ? 4.30109 19.15376 10.15547 1.000 7.95352 150 ASP A N 1
ATOM 726 C CA . ASP A 1 107 ? 4.72779 18.96141 11.53710 1.000 10.88976 150 ASP A CA 1
ATOM 727 C C . ASP A 1 107 ? 5.95958 18.06790 11.60955 1.000 7.20655 150 ASP A C 1
ATOM 728 O O . ASP A 1 107 ? 6.06810 17.08061 10.87932 1.000 4.65199 150 ASP A O 1
ATOM 733 N N . ALA A 1 108 ? 6.87405 18.39823 12.51861 1.000 4.96933 151 ALA A N 1
ATOM 734 C CA . ALA A 1 108 ? 7.88001 17.43034 12.93068 1.000 4.08102 151 ALA A CA 1
ATOM 735 C C . ALA A 1 108 ? 7.23164 16.37144 13.81688 1.000 3.71427 151 ALA A C 1
ATOM 736 O O . ALA A 1 108 ? 6.22499 16.62564 14.48277 1.000 3.79984 151 ALA A O 1
ATOM 738 N N . PHE A 1 109 ? 7.80939 15.17057 13.81929 1.000 3.51640 152 PHE A N 1
ATOM 739 C CA . PHE A 1 109 ? 7.19744 14.05868 14.53495 1.000 4.14266 152 PHE A CA 1
ATOM 740 C C . PHE A 1 109 ? 8.26796 13.13726 15.10079 1.000 4.37563 152 PHE A C 1
ATOM 741 O O . PHE A 1 109 ? 9.40134 13.09129 14.61639 1.000 5.03682 152 PHE A O 1
ATOM 749 N N . MET A 1 110 ? 7.87687 12.38176 16.12717 1.000 5.32321 153 MET A N 1
ATOM 750 C CA . MET A 1 110 ? 8.73460 11.38307 16.74966 1.000 3.34473 153 MET A CA 1
ATOM 751 C C . MET A 1 110 ? 7.88770 10.18496 17.15362 1.000 9.22744 153 MET A C 1
ATOM 752 O O . MET A 1 110 ? 6.82977 10.35092 17.76823 1.000 7.46626 153 MET A O 1
ATOM 757 N N . PHE A 1 111 ? 8.34699 8.98720 16.79972 1.000 3.42217 154 PHE A N 1
ATOM 758 C CA . PHE A 1 111 ? 7.76656 7.73540 17.27374 1.000 7.68198 154 PHE A CA 1
ATOM 759 C C . PHE A 1 111 ? 8.78633 7.05542 18.17744 1.000 8.37403 154 PHE A C 1
ATOM 760 O O . PHE A 1 111 ? 9.91276 6.78918 17.74830 1.000 6.47243 154 PHE A O 1
ATOM 768 N N . VAL A 1 112 ? 8.40082 6.78862 19.42298 1.000 5.95081 155 VAL A N 1
ATOM 769 C CA . VAL A 1 112 ? 9.24528 6.07754 20.38049 1.000 5.68857 155 VAL A CA 1
ATOM 770 C C . VAL A 1 112 ? 8.44497 4.88795 20.88568 1.000 7.36945 155 VAL A C 1
ATOM 771 O O . VAL A 1 112 ? 7.49884 5.05609 21.66512 1.000 5.58635 155 VAL A O 1
ATOM 775 N N . CYS A 1 113 ? 8.81912 3.68857 20.45085 1.000 8.03371 156 CYS A N 1
ATOM 776 C CA . CYS A 1 113 ? 8.05150 2.48533 20.73271 1.000 6.99201 156 CYS A CA 1
ATOM 777 C C . CYS A 1 113 ? 8.83595 1.54768 21.63741 1.000 7.84710 156 CYS A C 1
ATOM 778 O O . CYS A 1 113 ? 10.05999 1.42630 21.51956 1.000 6.29339 156 CYS A O 1
ATOM 781 N N . SER A 1 114 ? 8.11801 0.87969 22.53287 1.000 7.57550 157 SER A N 1
ATOM 782 C CA . SER A 1 114 ? 8.74315 0.03331 23.53583 1.000 11.51026 157 SER A CA 1
ATOM 783 C C . SER A 1 114 ? 7.72365 -0.98732 24.01174 1.000 11.03269 157 SER A C 1
ATOM 784 O O . SER A 1 114 ? 6.54616 -0.93808 23.64887 1.000 12.39197 157 SER A O 1
ATOM 787 N N . SER A 1 115 ? 8.19509 -1.91476 24.83656 1.000 10.73817 158 SER A N 1
ATOM 788 C CA . SER A 1 115 ? 7.33269 -2.84825 25.54513 1.000 17.92661 158 SER A CA 1
ATOM 789 C C . SER A 1 115 ? 7.33730 -2.46805 27.01846 1.000 21.08516 158 SER A C 1
ATOM 790 O O . SER A 1 115 ? 8.40109 -2.41717 27.64525 1.000 31.36887 158 SER A O 1
ATOM 793 N N . ASN A 1 116 ? 6.15019 -2.19573 27.56479 1.000 35.07093 159 ASN A N 1
ATOM 794 C CA . ASN A 1 116 ? 6.05933 -1.76440 28.95556 1.000 39.66668 159 ASN A CA 1
ATOM 795 C C . ASN A 1 116 ? 6.41712 -2.88417 29.92308 1.000 33.65088 159 ASN A C 1
ATOM 796 O O . ASN A 1 116 ? 6.96325 -2.61883 30.99964 1.000 43.72792 159 ASN A O 1
ATOM 801 N N . ASP A 1 117 ? 6.12355 -4.13844 29.56183 1.000 31.66661 160 ASP A N 1
ATOM 802 C CA . ASP A 1 117 ? 6.33422 -5.23546 30.50057 1.000 30.11589 160 ASP A CA 1
ATOM 803 C C . ASP A 1 117 ? 6.73170 -6.53946 29.81590 1.000 35.31580 160 ASP A C 1
ATOM 804 O O . ASP A 1 117 ? 6.55036 -7.60930 30.40961 1.000 46.14530 160 ASP A O 1
ATOM 809 N N . GLY A 1 118 ? 7.26188 -6.48956 28.59739 1.000 32.80116 161 GLY A N 1
ATOM 810 C CA . GLY A 1 118 ? 7.58728 -7.69287 27.86693 1.000 24.77953 161 GLY A CA 1
ATOM 811 C C . GLY A 1 118 ? 6.44228 -8.29669 27.08686 1.000 37.90171 161 GLY A C 1
ATOM 812 O O . GLY A 1 118 ? 6.62737 -9.34992 26.46651 1.000 46.53286 161 GLY A O 1
ATOM 813 N N . SER A 1 119 ? 5.26580 -7.67379 27.09655 1.000 29.76819 162 SER A N 1
ATOM 814 C CA . SER A 1 119 ? 4.13529 -8.19375 26.34006 1.000 31.78532 162 SER A CA 1
ATOM 815 C C . SER A 1 119 ? 3.57604 -7.13156 25.40158 1.000 30.08145 162 SER A C 1
ATOM 816 O O . SER A 1 119 ? 3.71710 -7.24009 24.17955 1.000 24.74427 162 SER A O 1
ATOM 819 N N . ALA A 1 120 ? 2.95459 -6.09717 25.96209 1.000 21.11586 163 ALA A N 1
ATOM 820 C CA . ALA A 1 120 ? 2.28622 -5.09330 25.14624 1.000 22.63314 163 ALA A CA 1
ATOM 821 C C . ALA A 1 120 ? 3.29810 -4.18855 24.45316 1.000 19.44291 163 ALA A C 1
ATOM 822 O O . ALA A 1 120 ? 4.29195 -3.76402 25.04844 1.000 18.12134 163 ALA A O 1
ATOM 824 N N . LEU A 1 121 ? 3.03831 -3.89451 23.18324 1.000 10.08602 164 LEU A N 1
ATOM 825 C CA . LEU A 1 121 ? 3.83836 -2.95097 22.41413 1.000 10.09000 164 LEU A CA 1
ATOM 826 C C . LEU A 1 121 ? 3.10950 -1.61247 22.37795 1.000 12.55497 164 LEU A C 1
ATOM 827 O O . LEU A 1 121 ? 1.95101 -1.54452 21.95362 1.000 8.82838 164 LEU A O 1
ATOM 832 N N . GLN A 1 122 ? 3.77737 -0.55888 22.84274 1.000 7.96657 165 GLN A N 1
ATOM 833 C CA . GLN A 1 122 ? 3.19863 0.77495 22.88762 1.000 10.02444 165 GLN A CA 1
ATOM 834 C C . GLN A 1 122 ? 4.18268 1.77514 22.29980 1.000 8.99475 165 GLN A C 1
ATOM 835 O O . GLN A 1 122 ? 5.38782 1.52431 22.22505 1.000 11.95468 165 GLN A O 1
ATOM 841 N N . CYS A 1 123 ? 3.65144 2.92040 21.88181 1.000 8.94200 166 CYS A N 1
ATOM 842 C CA . CYS A 1 123 ? 4.46018 3.97082 21.28441 1.000 7.24066 166 CYS A CA 1
ATOM 843 C C . CYS A 1 123 ? 4.07703 5.31703 21.87460 1.000 9.28823 166 CYS A C 1
ATOM 844 O O . CYS A 1 123 ? 2.89321 5.60397 22.07591 1.000 8.77214 166 CYS A O 1
ATOM 847 N N . ASP A 1 124 ? 5.08872 6.12978 22.16278 1.000 6.57163 167 ASP A N 1
ATOM 848 C CA . ASP A 1 124 ? 4.89455 7.54322 22.45635 1.000 8.51879 167 ASP A CA 1
ATOM 849 C C . ASP A 1 124 ? 5.03539 8.32007 21.15336 1.000 7.83118 167 ASP A C 1
ATOM 850 O O . ASP A 1 124 ? 6.07797 8.24730 20.49431 1.000 7.14972 167 ASP A O 1
ATOM 855 N N . VAL A 1 125 ? 3.99178 9.05395 20.78017 1.000 6.23333 168 VAL A N 1
ATOM 856 C CA . VAL A 1 125 ? 3.95214 9.78955 19.52109 1.000 4.31987 168 VAL A CA 1
ATOM 857 C C . VAL A 1 125 ? 4.03319 11.27751 19.83464 1.000 4.72384 168 VAL A C 1
ATOM 858 O O . VAL A 1 125 ? 3.20634 11.80612 20.58726 1.000 5.06649 168 VAL A O 1
ATOM 862 N N . PHE A 1 126 ? 5.02414 11.94937 19.25186 1.000 4.02660 169 PHE A N 1
ATOM 863 C CA . PHE A 1 126 ? 5.27892 13.36548 19.47124 1.000 7.38095 169 PHE A CA 1
ATOM 864 C C . PHE A 1 126 ? 5.03349 14.14487 18.18594 1.000 3.95284 169 PHE A C 1
ATOM 865 O O . PHE A 1 126 ? 5.26617 13.64063 17.08450 1.000 4.44029 169 PHE A O 1
ATOM 873 N N . ALA A 1 127 ? 4.58280 15.39046 18.33505 1.000 4.18983 170 ALA A N 1
ATOM 874 C CA . ALA A 1 127 ? 4.39617 16.28451 17.19977 1.000 7.35123 170 ALA A CA 1
ATOM 875 C C . ALA A 1 127 ? 4.79372 17.69954 17.59157 1.000 4.93630 170 ALA A C 1
ATOM 876 O O . ALA A 1 127 ? 4.57668 18.12151 18.73064 1.000 4.82531 170 ALA A O 1
ATOM 878 N N . LEU A 1 128 ? 5.37527 18.42785 16.63993 1.000 6.75823 171 LEU A N 1
ATOM 879 C CA . LEU A 1 128 ? 5.82959 19.79286 16.86989 1.000 7.96539 171 LEU A CA 1
ATOM 880 C C . LEU A 1 128 ? 5.41018 20.65921 15.69338 1.000 9.29645 171 LEU A C 1
ATOM 881 O O . LEU A 1 128 ? 5.58367 20.26573 14.53618 1.000 5.56171 171 LEU A O 1
ATOM 886 N N . ASP A 1 129 ? 4.86666 21.83649 15.99116 1.000 9.31913 172 ASP A N 1
ATOM 887 C CA . ASP A 1 129 ? 4.43452 22.76946 14.95531 1.000 14.68168 172 ASP A CA 1
ATOM 888 C C . ASP A 1 129 ? 5.64793 23.53980 14.44701 1.000 12.83025 172 ASP A C 1
ATOM 889 O O . ASP A 1 129 ? 6.24378 24.33230 15.18407 1.000 13.91985 172 ASP A O 1
ATOM 894 N N . ASN A 1 130 ? 6.01459 23.31328 13.18247 1.000 11.63727 173 ASN A N 1
ATOM 895 C CA . ASN A 1 130 ? 7.21304 23.93842 12.63209 1.000 12.06195 173 ASN A CA 1
ATOM 896 C C . ASN A 1 130 ? 7.09443 25.45430 12.53283 1.000 19.57374 173 ASN A C 1
ATOM 897 O O . ASN A 1 130 ? 8.11733 26.13134 12.38531 1.000 17.90678 173 ASN A O 1
ATOM 902 N N . THR A 1 131 ? 5.88241 26.00290 12.61112 1.000 17.04909 174 THR A N 1
ATOM 903 C CA . THR A 1 131 ? 5.70403 27.44801 12.66447 1.000 21.33958 174 THR A CA 1
ATOM 904 C C . THR A 1 131 ? 5.77593 28.00221 14.08123 1.000 18.95001 174 THR A C 1
ATOM 905 O O . THR A 1 131 ? 5.84935 29.22386 14.24894 1.000 19.69008 174 THR A O 1
ATOM 909 N N . ASN A 1 132 ? 5.75071 27.13982 15.09707 1.000 18.51679 175 ASN A N 1
ATOM 910 C CA . ASN A 1 132 ? 5.87588 27.54695 16.49137 1.000 18.92918 175 ASN A CA 1
ATOM 911 C C . ASN A 1 132 ? 6.81124 26.56524 17.19858 1.000 16.84960 175 ASN A C 1
ATOM 912 O O . ASN A 1 132 ? 6.45640 25.91267 18.17621 1.000 15.40781 175 ASN A O 1
ATOM 917 N N . SER A 1 133 ? 8.04054 26.46042 16.68563 1.000 13.10258 176 SER A N 1
ATOM 918 C CA . SER A 1 133 ? 8.95024 25.41666 17.14712 1.000 13.96935 176 SER A CA 1
ATOM 919 C C . SER A 1 133 ? 9.38531 25.63520 18.58975 1.000 15.61329 176 SER A C 1
ATOM 920 O O . SER A 1 133 ? 9.73423 24.67114 19.28008 1.000 14.72534 176 SER A O 1
ATOM 923 N N . ASN A 1 134 ? 9.37081 26.88172 19.06616 1.000 15.72454 177 ASN A N 1
ATOM 924 C CA . ASN A 1 134 ? 9.73907 27.14207 20.45188 1.000 14.94405 177 ASN A CA 1
ATOM 925 C C . ASN A 1 134 ? 8.68402 26.66183 21.43957 1.000 18.17895 177 ASN A C 1
ATOM 926 O O . ASN A 1 134 ? 8.95585 26.63840 22.64458 1.000 21.47609 177 ASN A O 1
ATOM 931 N N . ASP A 1 135 ? 7.49762 26.27933 20.96513 1.000 14.02018 178 ASP A N 1
ATOM 932 C CA . ASP A 1 135 ? 6.45970 25.75039 21.83933 1.000 17.40424 178 ASP A CA 1
ATOM 933 C C . ASP A 1 135 ? 6.68744 24.29284 22.21843 1.000 17.30837 178 ASP A C 1
ATOM 934 O O . ASP A 1 135 ? 6.01350 23.79411 23.12622 1.000 14.97656 178 ASP A O 1
ATOM 939 N N . GLY A 1 136 ? 7.60231 23.60119 21.55165 1.000 12.23714 179 GLY A N 1
ATOM 940 C CA . GLY A 1 136 ? 7.95381 22.25236 21.94282 1.000 13.49778 179 GLY A CA 1
ATOM 941 C C . GLY A 1 136 ? 7.04775 21.19572 21.34103 1.000 10.29316 179 GLY A C 1
ATOM 942 O O . GLY A 1 136 ? 6.31919 21.41658 20.36834 1.000 8.28147 179 GLY A O 1
ATOM 943 N N . TRP A 1 137 ? 7.10287 20.01576 21.95040 1.000 7.48760 180 TRP A N 1
ATOM 944 C CA . TRP A 1 137 ? 6.38574 18.84281 21.47594 1.000 6.73110 180 TRP A CA 1
ATOM 945 C C . TRP A 1 137 ? 5.11215 18.61189 22.28093 1.000 7.90922 180 TRP A C 1
ATOM 946 O O . TRP A 1 137 ? 5.04824 18.89976 23.47854 1.000 9.11867 180 TRP A O 1
ATOM 957 N N . LYS A 1 138 ? 4.09519 18.08717 21.60349 1.000 5.86958 181 LYS A N 1
ATOM 958 C CA . LYS A 1 138 ? 2.93053 17.49707 22.24653 1.000 7.11306 181 LYS A CA 1
ATOM 959 C C . LYS A 1 138 ? 3.00780 15.98817 22.06367 1.000 7.39609 181 LYS A C 1
ATOM 960 O O . LYS A 1 138 ? 3.44411 15.50827 21.01354 1.000 6.68483 181 LYS A O 1
ATOM 966 N N . VAL A 1 139 ? 2.60113 15.23904 23.08665 1.000 8.38638 182 VAL A N 1
ATOM 967 C CA . VAL A 1 139 ? 2.83436 13.80160 23.11583 1.000 5.65873 182 VAL A CA 1
ATOM 968 C C . VAL A 1 139 ? 1.56387 13.06765 23.52368 1.000 9.67717 182 VAL A C 1
ATOM 969 O O . VAL A 1 139 ? 0.76653 13.55467 24.33138 1.000 7.20509 182 VAL A O 1
ATOM 973 N N . ASN A 1 140 ? 1.37359 11.88831 22.93612 1.000 7.10596 183 ASN A N 1
ATOM 974 C CA . ASN A 1 140 ? 0.32751 10.96098 23.33522 1.000 8.43649 183 ASN A CA 1
ATOM 975 C C . ASN A 1 140 ? 0.88219 9.54654 23.27241 1.000 8.86701 183 ASN A C 1
ATOM 976 O O . ASN A 1 140 ? 1.66542 9.21944 22.37668 1.000 10.92457 183 ASN A O 1
ATOM 981 N N . THR A 1 141 ? 0.48413 8.71569 24.22979 1.000 10.90785 184 THR A N 1
ATOM 982 C CA . THR A 1 141 ? 0.85427 7.30714 24.24536 1.000 8.03999 184 THR A CA 1
ATOM 983 C C . THR A 1 141 ? -0.28351 6.49613 23.64278 1.000 13.98042 184 THR A C 1
ATOM 984 O O . THR A 1 141 ? -1.44808 6.69643 24.00035 1.000 13.98212 184 THR A O 1
ATOM 988 N N . VAL A 1 142 ? 0.04914 5.59520 22.72215 1.000 8.74123 185 VAL A N 1
ATOM 989 C CA . VAL A 1 142 ? -0.94189 4.74365 22.07659 1.000 8.69179 185 VAL A CA 1
ATOM 990 C C . VAL A 1 142 ? -0.50679 3.29120 22.21531 1.000 11.60305 185 VAL A C 1
ATOM 991 O O . VAL A 1 142 ? 0.64131 2.94595 21.91356 1.000 9.18305 185 VAL A O 1
ATOM 995 N N . ASP A 1 143 ? -1.41442 2.45058 22.70043 1.000 9.52111 186 ASP A N 1
ATOM 996 C CA . ASP A 1 143 ? -1.18226 1.01510 22.72418 1.000 10.63812 186 ASP A CA 1
ATOM 997 C C . ASP A 1 143 ? -1.45005 0.45514 21.33399 1.000 14.61674 186 ASP A C 1
ATOM 998 O O . ASP A 1 143 ? -2.50573 0.71078 20.74625 1.000 12.84432 186 ASP A O 1
ATOM 1003 N N . LEU A 1 144 ? -0.48289 -0.28526 20.79724 1.000 8.83865 187 LEU A N 1
ATOM 1004 C CA . LEU A 1 144 ? -0.58907 -0.78446 19.43217 1.000 15.29891 187 LEU A CA 1
ATOM 1005 C C . LEU A 1 144 ? -1.49798 -1.99951 19.30915 1.000 12.74913 187 LEU A C 1
ATOM 1006 O O . LEU A 1 144 ? -1.66204 -2.51695 18.19925 1.000 15.66643 187 LEU A O 1
ATOM 1011 N N . GLY A 1 145 ? -2.08909 -2.46630 20.40684 1.000 10.65046 188 GLY A N 1
ATOM 1012 C CA . GLY A 1 145 ? -3.03641 -3.56077 20.32387 1.000 15.48936 188 GLY A CA 1
ATOM 1013 C C . GLY A 1 145 ? -2.42984 -4.88055 19.92292 1.000 18.79109 188 GLY A C 1
ATOM 1014 O O . GLY A 1 145 ? -3.15926 -5.80850 19.56559 1.000 16.95702 188 GLY A O 1
ATOM 1015 N N . VAL A 1 146 ? -1.10375 -4.98934 19.95988 1.000 18.08417 189 VAL A N 1
ATOM 1016 C CA . VAL A 1 146 ? -0.41076 -6.21816 19.61394 1.000 16.03253 189 VAL A CA 1
ATOM 1017 C C . VAL A 1 146 ? 0.64701 -6.48573 20.67355 1.000 18.21725 189 VAL A C 1
ATOM 1018 O O . VAL A 1 146 ? 1.07771 -5.58866 21.40215 1.000 18.37709 189 VAL A O 1
ATOM 1022 N N . SER A 1 147 ? 1.05284 -7.74529 20.75721 1.000 19.24146 190 SER A N 1
ATOM 1023 C CA . SER A 1 147 ? 2.07595 -8.17748 21.69291 1.000 18.17657 190 SER A CA 1
ATOM 1024 C C . SER A 1 147 ? 3.41789 -8.29142 20.98266 1.000 22.76943 190 SER A C 1
ATOM 1025 O O . SER A 1 147 ? 3.48560 -8.54385 19.77666 1.000 25.85699 190 SER A O 1
ATOM 1028 N N . VAL A 1 148 ? 4.49143 -8.09322 21.74758 1.000 22.73174 191 VAL A N 1
ATOM 1029 C CA . VAL A 1 148 ? 5.82881 -8.15624 21.17883 1.000 25.64163 191 VAL A CA 1
ATOM 1030 C C . VAL A 1 148 ? 6.19716 -9.60464 20.88159 1.000 23.72483 191 VAL A C 1
ATOM 1031 O O . VAL A 1 148 ? 5.68785 -10.54796 21.50294 1.000 22.25659 191 VAL A O 1
ATOM 1035 N N . SER A 1 149 ? 7.08787 -9.78003 19.91429 1.000 15.10394 192 SER A N 1
ATOM 1036 C CA . SER A 1 149 ? 7.57868 -11.08727 19.50960 1.000 26.43440 192 SER A CA 1
ATOM 1037 C C . SER A 1 149 ? 8.97832 -10.90027 18.94809 1.000 14.90323 192 SER A C 1
ATOM 1038 O O . SER A 1 149 ? 9.38013 -9.77057 18.64748 1.000 14.93278 192 SER A O 1
ATOM 1041 N N . PRO A 1 150 ? 9.75960 -11.97431 18.82961 1.000 17.81337 193 PRO A N 1
ATOM 1042 C CA . PRO A 1 150 ? 11.14115 -11.82005 18.35314 1.000 19.46582 193 PRO A CA 1
ATOM 1043 C C . PRO A 1 150 ? 11.21839 -11.19577 16.96563 1.000 15.74888 193 PRO A C 1
ATOM 1044 O O . PRO A 1 150 ? 10.33310 -11.37125 16.12600 1.000 14.02295 193 PRO A O 1
ATOM 1048 N N . ASP A 1 151 ? 12.29449 -10.43545 16.74912 1.000 15.07281 194 ASP A N 1
ATOM 1049 C CA . ASP A 1 151 ? 12.70061 -9.97514 15.41851 1.000 14.81845 194 ASP A CA 1
ATOM 1050 C C . ASP A 1 151 ? 11.67478 -9.03345 14.78779 1.000 13.09415 194 ASP A C 1
ATOM 1051 O O . ASP A 1 151 ? 11.36396 -9.13335 13.59985 1.000 15.96423 194 ASP A O 1
ATOM 1056 N N . LEU A 1 152 ? 11.15879 -8.09718 15.57781 1.000 11.59068 195 LEU A N 1
ATOM 1057 C CA . LEU A 1 152 ? 10.28433 -7.06605 15.03916 1.000 10.52962 195 LEU A CA 1
ATOM 1058 C C . LEU A 1 152 ? 11.09307 -6.03853 14.25535 1.000 9.93205 195 LEU A C 1
ATOM 1059 O O . LEU A 1 152 ? 12.27715 -5.81537 14.52129 1.000 11.32147 195 LEU A O 1
ATOM 1064 N N . ALA A 1 153 ? 10.43911 -5.41070 13.27841 1.000 10.03426 196 ALA A N 1
ATOM 1065 C CA . ALA A 1 153 ? 11.04595 -4.35198 12.48300 1.000 11.95234 196 ALA A CA 1
ATOM 1066 C C . ALA A 1 153 ? 10.14398 -3.12714 12.48295 1.000 9.68116 196 ALA A C 1
ATOM 1067 O O . ALA A 1 153 ? 8.91539 -3.25019 12.47828 1.000 7.45264 196 ALA A O 1
ATOM 1069 N N . PHE A 1 154 ? 10.76473 -1.94690 12.48019 1.000 6.61263 197 PHE A N 1
ATOM 1070 C CA . PHE A 1 154 ? 10.06651 -0.67156 12.55161 1.000 6.02523 197 PHE A CA 1
ATOM 1071 C C . PHE A 1 154 ? 10.56058 0.24386 11.44248 1.000 11.52564 197 PHE A C 1
ATOM 1072 O O . PHE A 1 154 ? 11.75885 0.28212 11.14606 1.000 9.31983 197 PHE A O 1
ATOM 1080 N N . GLY A 1 155 ? 9.64130 0.98823 10.84240 1.000 12.20208 198 GLY A N 1
ATOM 1081 C C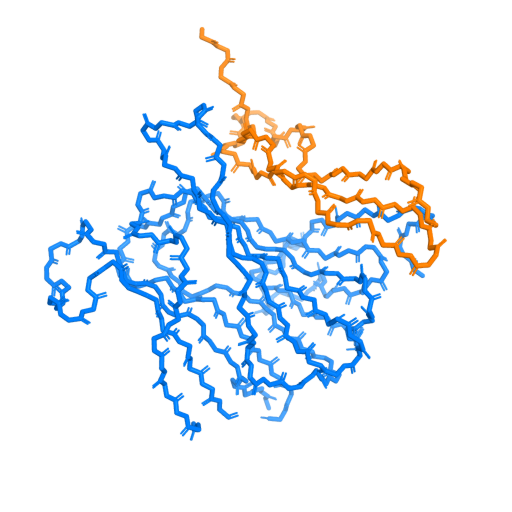A . GLY A 1 155 ? 10.03178 1.91611 9.80193 1.000 14.97013 198 GLY A CA 1
ATOM 1082 C C . GLY A 1 155 ? 8.90548 2.85831 9.44399 1.000 15.07316 198 GLY A C 1
ATOM 1083 O O . GLY A 1 155 ? 7.86185 2.89139 10.09975 1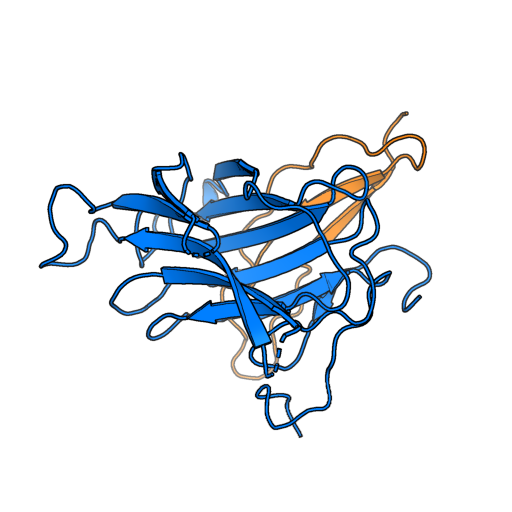.000 9.37182 198 GLY A O 1
ATOM 1084 N N . LEU A 1 156 ? 9.13870 3.63106 8.38422 1.000 8.85949 199 LEU A N 1
ATOM 1085 C CA . LEU A 1 156 ? 8.15642 4.56149 7.84471 1.000 13.79919 199 LEU A CA 1
ATOM 1086 C C . LEU A 1 156 ? 7.91506 4.27846 6.36979 1.000 18.83391 199 LEU A C 1
ATOM 1087 O O . LEU A 1 156 ? 8.83687 3.90227 5.63865 1.000 21.16809 199 LEU A O 1
ATOM 1092 N N . THR A 1 157 ? 6.66983 4.47122 5.93990 1.000 10.43989 200 THR A N 1
ATOM 1093 C CA . THR A 1 157 ? 6.28834 4.40552 4.53035 1.000 15.76512 200 THR A CA 1
ATOM 1094 C C . THR A 1 157 ? 5.58296 5.72258 4.22176 1.000 24.52270 200 THR A C 1
ATOM 1095 O O . THR A 1 157 ? 4.39569 5.88215 4.52254 1.000 15.02703 200 THR A O 1
ATOM 1099 N N . ALA A 1 158 ? 6.31801 6.67119 3.64558 1.000 18.22623 201 ALA A N 1
ATOM 1100 C CA . ALA A 1 158 ? 5.76478 7.98725 3.36021 1.000 17.14934 201 ALA A CA 1
ATOM 1101 C C . ALA A 1 158 ? 6.56530 8.63659 2.24224 1.000 18.95539 201 ALA A C 1
ATOM 1102 O O . ALA A 1 158 ? 7.69625 8.23990 1.94910 1.000 19.43904 201 ALA A O 1
ATOM 1104 N N . ASP A 1 159 ? 5.95773 9.64920 1.62810 1.000 11.26757 202 ASP A N 1
ATOM 1105 C CA . ASP A 1 159 ? 6.54162 10.35309 0.49037 1.000 11.72330 202 ASP A CA 1
ATOM 1106 C C . ASP A 1 159 ? 7.33010 11.55462 1.00006 1.000 9.64295 202 ASP A C 1
ATOM 1107 O O . ASP A 1 159 ? 6.75221 12.49987 1.54461 1.000 6.81165 202 ASP A O 1
ATOM 1112 N N . GLY A 1 160 ? 8.64771 11.51712 0.82440 1.000 8.41718 203 GLY A N 1
ATOM 1113 C CA . GLY A 1 160 ? 9.48326 12.66554 1.11113 1.000 7.68215 203 GLY A CA 1
ATOM 1114 C C . GLY A 1 160 ? 9.58834 13.04258 2.57461 1.000 9.02229 203 GLY A C 1
ATOM 1115 O O . GLY A 1 160 ? 9.49127 14.22498 2.91707 1.000 7.25229 203 GLY A O 1
ATOM 1116 N N . VAL A 1 161 ? 9.78686 12.05228 3.44853 1.000 5.40477 204 VAL A N 1
ATOM 1117 C CA . VAL A 1 161 ? 10.04648 12.34656 4.85242 1.000 7.21497 204 VAL A CA 1
ATOM 1118 C C . VAL A 1 161 ? 11.30219 13.19742 4.95898 1.000 8.10764 204 VAL A C 1
ATOM 1119 O O . VAL A 1 161 ? 12.34184 12.87815 4.36878 1.000 5.48611 204 VAL A O 1
ATOM 1123 N N . LYS A 1 162 ? 11.20965 14.28827 5.71382 1.000 7.22287 205 LYS A N 1
ATOM 1124 C CA . LYS A 1 162 ? 12.31193 15.22753 5.86601 1.000 8.22637 205 LYS A CA 1
ATOM 1125 C C . LYS A 1 162 ? 13.18955 14.82110 7.04232 1.000 6.83416 205 LYS A C 1
ATOM 1126 O O . LYS A 1 162 ? 12.68583 14.59001 8.14595 1.000 6.41001 205 LYS A O 1
ATOM 1132 N N . VAL A 1 163 ? 14.50126 14.75614 6.80437 1.000 5.34488 206 VAL A N 1
ATOM 1133 C CA . VAL A 1 163 ? 15.48951 14.49623 7.84890 1.000 5.26263 206 VAL A CA 1
ATOM 1134 C C . VAL A 1 163 ? 15.08278 13.26875 8.65675 1.000 6.58316 206 VAL A C 1
ATOM 1135 O O . VAL A 1 163 ? 14.99471 13.32068 9.88854 1.000 4.76639 206 VAL A O 1
ATOM 1139 N N . LYS A 1 164 ? 14.80821 12.16395 7.96823 1.000 4.80421 207 LYS A N 1
ATOM 1140 C CA . LYS A 1 164 ? 14.40942 10.94134 8.65149 1.000 5.17546 207 LYS A CA 1
ATOM 1141 C C . LYS A 1 164 ? 15.58808 10.36255 9.42529 1.000 6.40290 207 LYS A C 1
ATOM 1142 O O . LYS A 1 164 ? 16.68493 10.21235 8.88082 1.000 5.67171 207 LYS A O 1
ATOM 1148 N N . LYS A 1 165 ? 15.36089 10.04317 10.69946 1.000 4.46392 208 LYS A N 1
ATOM 1149 C CA . LYS A 1 165 ? 16.37182 9.43800 11.55694 1.000 5.40564 208 LYS A CA 1
ATOM 1150 C C . LYS A 1 165 ? 15.77666 8.23903 12.27973 1.000 4.10241 208 LYS A C 1
ATOM 1151 O O . LYS A 1 165 ? 14.60981 8.26450 12.68344 1.000 3.85234 208 LYS A O 1
ATOM 1157 N N . LEU A 1 166 ? 16.58719 7.19209 12.44382 1.000 4.31600 209 LEU A N 1
ATOM 1158 C CA . LEU A 1 166 ? 16.18371 5.96935 13.12559 1.000 6.36585 209 LEU A CA 1
ATOM 1159 C C . LEU A 1 166 ? 17.18095 5.64322 14.22579 1.000 7.79857 209 LEU A C 1
ATOM 1160 O O . LEU A 1 166 ? 18.38941 5.82401 14.04964 1.000 4.62752 209 LEU A O 1
ATOM 1165 N N . TYR A 1 167 ? 16.67202 5.14546 15.35262 1.000 5.05952 210 TYR A N 1
ATOM 1166 C CA . TYR A 1 167 ? 17.50717 4.81943 16.49934 1.000 5.74454 210 TYR A CA 1
ATOM 1167 C C . TYR A 1 167 ? 17.02444 3.53259 17.15285 1.000 7.75528 210 TYR A C 1
ATOM 1168 O O . TYR A 1 167 ? 15.85156 3.16158 17.06218 1.000 6.04450 210 TYR A O 1
ATOM 1177 N N . ALA A 1 168 ? 17.95250 2.86207 17.83216 1.000 4.86204 211 ALA A N 1
ATOM 1178 C CA . ALA A 1 168 ? 17.63579 1.72869 18.68977 1.000 5.12002 211 ALA A CA 1
ATOM 1179 C C . ALA A 1 168 ? 18.44742 1.86620 19.96689 1.000 5.48222 211 ALA A C 1
ATOM 1180 O O . ALA A 1 168 ? 19.65039 2.13672 19.90626 1.000 7.88136 211 ALA A O 1
ATOM 1182 N N . SER A 1 169 ? 17.79526 1.69435 21.11595 1.000 5.32969 212 SER A N 1
ATOM 1183 C CA . SER A 1 169 ? 18.50312 1.82646 22.38186 1.000 5.54856 212 SER A CA 1
ATOM 1184 C C . SER A 1 169 ? 19.60314 0.77357 22.48367 1.000 5.97887 212 SER A C 1
ATOM 1185 O O . SER A 1 169 ? 19.53391 -0.29486 21.86934 1.000 6.20765 212 SER A O 1
ATOM 1188 N N . SER A 1 170 ? 20.63182 1.09167 23.27274 1.000 6.17214 213 SER A N 1
ATOM 1189 C CA . SER A 1 170 ? 21.87118 0.32106 23.24993 1.000 6.58886 213 SER A CA 1
ATOM 1190 C C . SER A 1 170 ? 21.71688 -1.08308 23.82212 1.000 8.00292 213 SER A C 1
ATOM 1191 O O . SER A 1 170 ? 22.59228 -1.92534 23.59505 1.000 8.09755 213 SER A O 1
ATOM 1194 N N . GLY A 1 171 ? 20.64365 -1.35410 24.56497 1.000 7.13488 214 GLY A N 1
ATOM 1195 C CA . GLY A 1 171 ? 20.36662 -2.71338 24.99246 1.000 7.68990 214 GLY A CA 1
ATOM 1196 C C . GLY A 1 171 ? 19.75070 -3.59528 23.92826 1.000 8.40548 214 GLY A C 1
ATOM 1197 O O . GLY A 1 171 ? 19.54059 -4.78881 24.16873 1.000 8.36846 214 GLY A O 1
ATOM 1198 N N . LEU A 1 172 ? 19.45073 -3.02582 22.76488 1.000 7.33311 215 LEU A N 1
ATOM 1199 C CA . LEU A 1 172 ? 18.92682 -3.73909 21.61170 1.000 8.57150 215 LEU A CA 1
ATOM 1200 C C . LEU A 1 172 ? 19.99077 -3.81245 20.52510 1.000 9.15368 215 LEU A C 1
ATOM 1201 O O . LEU A 1 172 ? 20.89797 -2.97939 20.45382 1.000 7.28733 215 LEU A O 1
ATOM 1206 N N . THR A 1 173 ? 19.86271 -4.81928 19.66670 1.000 11.23243 216 THR A N 1
ATOM 1207 C CA . THR A 1 173 ? 20.73118 -4.98037 18.50784 1.000 15.46949 216 THR A CA 1
ATOM 1208 C C . THR A 1 173 ? 19.88360 -4.85321 17.25012 1.000 11.94029 216 THR A C 1
ATOM 1209 O O . THR A 1 173 ? 18.92164 -5.60695 17.06740 1.000 13.30001 216 THR A O 1
ATOM 1213 N N . ALA A 1 174 ? 20.23058 -3.89346 16.39660 1.000 10.28215 217 ALA A N 1
ATOM 1214 C CA . ALA A 1 174 ? 19.55284 -3.68566 15.12725 1.000 14.42981 217 ALA A CA 1
ATOM 1215 C C . ALA A 1 174 ? 20.50818 -3.98016 13.97937 1.000 15.15958 217 ALA A C 1
ATOM 1216 O O . ALA A 1 174 ? 21.71261 -3.72760 14.07411 1.000 13.49458 217 ALA A O 1
ATOM 1218 N N . ILE A 1 175 ? 19.95859 -4.52933 12.89381 1.000 11.56595 218 ILE A N 1
ATOM 1219 C CA . ILE A 1 175 ? 20.75244 -4.76473 11.69465 1.000 12.49533 218 ILE A CA 1
ATOM 1220 C C . ILE A 1 175 ? 21.26659 -3.43328 11.17022 1.000 15.11809 218 ILE A C 1
ATOM 1221 O O . ILE A 1 175 ? 20.51765 -2.45282 11.07873 1.000 9.78359 218 ILE A O 1
ATOM 1226 N N . ASN A 1 176 ? 22.55890 -3.38570 10.83363 1.000 12.71128 219 ASN A N 1
ATOM 1227 C CA . ASN A 1 176 ? 23.15097 -2.15027 10.33600 1.000 21.35695 219 ASN A CA 1
ATOM 1228 C C . ASN A 1 176 ? 24.03027 -2.36178 9.10872 1.000 17.73584 219 ASN A C 1
ATOM 1229 O O . ASN A 1 176 ? 24.71733 -1.42059 8.69212 1.000 19.49608 219 ASN A O 1
ATOM 1234 N N . ASP A 1 177 ? 24.02864 -3.55972 8.51401 1.000 14.34545 220 ASP A N 1
ATOM 1235 C CA . ASP A 1 177 ? 24.91130 -3.85085 7.39034 1.000 19.98431 220 ASP A CA 1
ATOM 1236 C C . ASP A 1 177 ? 24.20272 -4.61454 6.27565 1.000 28.03360 220 ASP A C 1
ATOM 1237 O O . ASP A 1 177 ? 24.87027 -5.26177 5.45946 1.000 27.11665 220 ASP A O 1
ATOM 1242 N N . ASP A 1 178 ? 22.87361 -4.56225 6.21958 1.000 21.98588 221 ASP A N 1
ATOM 1243 C CA . ASP A 1 178 ? 22.13050 -5.24866 5.17568 1.000 24.82736 221 ASP A CA 1
ATOM 1244 C C . ASP A 1 178 ? 21.75784 -4.24591 4.09655 1.000 25.56283 221 ASP A C 1
ATOM 1245 O O . ASP A 1 178 ? 20.93688 -3.35270 4.35436 1.000 22.00514 221 ASP A O 1
ATOM 1250 N N . PRO A 1 179 ? 22.31514 -4.34528 2.88644 1.000 30.61965 222 PRO A N 1
ATOM 1251 C CA . PRO A 1 179 ? 21.91969 -3.40595 1.82431 1.000 23.60610 222 PRO A CA 1
ATOM 1252 C C . PRO A 1 179 ? 20.47432 -3.56478 1.39025 1.000 20.10197 222 PRO A C 1
ATOM 1253 O O . PRO A 1 179 ? 19.91603 -2.62708 0.80661 1.000 20.08110 222 PRO A O 1
ATOM 1257 N N . SER A 1 180 ? 19.85069 -4.71477 1.66167 1.000 24.03536 223 SER A N 1
ATOM 1258 C CA . SER A 1 180 ? 18.43890 -4.89405 1.34130 1.000 22.35962 223 SER A CA 1
ATOM 1259 C C . SER A 1 180 ? 17.54915 -3.99167 2.18803 1.000 25.39775 223 SER A C 1
ATOM 1260 O O . SER A 1 180 ? 16.44033 -3.64511 1.76503 1.000 19.55008 223 SER A O 1
ATOM 1263 N N . LEU A 1 181 ? 18.00778 -3.60825 3.37847 1.000 15.74117 224 LEU A N 1
ATOM 1264 C CA . LEU A 1 181 ? 17.27834 -2.69377 4.24657 1.000 14.36078 224 LEU A CA 1
ATOM 1265 C C . LEU A 1 181 ? 17.71154 -1.24578 4.06760 1.000 16.69986 224 LEU A C 1
ATOM 1266 O O . LEU A 1 181 ? 17.36343 -0.39951 4.89755 1.000 17.19817 224 LEU A O 1
ATOM 1271 N N . GLY A 1 182 ? 18.46896 -0.94615 3.01580 1.000 20.43549 225 GLY A N 1
ATOM 1272 C CA . GLY A 1 182 ? 18.95854 0.39944 2.80483 1.000 20.07885 225 GLY A CA 1
ATOM 1273 C C . GLY A 1 182 ? 20.10298 0.81213 3.69956 1.000 18.30527 225 GLY A C 1
ATOM 1274 O O . GLY A 1 182 ? 20.35878 2.01166 3.83960 1.000 18.28251 225 GLY A O 1
ATOM 1275 N N . CYS A 1 183 ? 20.80351 -0.13885 4.31395 1.000 17.16779 226 CYS A N 1
ATOM 1276 C CA . CYS A 1 183 ? 21.90560 0.21276 5.19828 1.000 16.51667 226 CYS A CA 1
ATOM 1277 C C . CYS A 1 183 ? 23.08616 0.74221 4.39277 1.000 23.00153 226 CYS A C 1
ATOM 1278 O O . CYS A 1 183 ? 23.42855 0.20625 3.33459 1.000 16.70472 226 CYS A O 1
ATOM 1281 N N . LYS A 1 184 ? 23.70539 1.80657 4.90207 1.000 18.81103 227 LYS A N 1
ATOM 1282 C CA . LYS A 1 184 ? 24.83407 2.42301 4.21680 1.000 27.56179 227 LYS A CA 1
ATOM 1283 C C . LYS A 1 184 ? 25.99544 1.44304 4.11385 1.000 27.22393 227 LYS A C 1
ATOM 1284 O O . LYS A 1 184 ? 26.44015 0.87944 5.11784 1.000 30.05522 227 LYS A O 1
ATOM 1286 N N . ALA A 1 185 ? 26.48062 1.24064 2.89244 1.000 27.08506 228 ALA A N 1
ATOM 1287 C CA . ALA A 1 185 ? 27.56912 0.30415 2.63188 1.000 49.33903 228 ALA A CA 1
ATOM 1288 C C . ALA A 1 185 ? 28.86352 0.74018 3.31362 1.000 45.35457 228 ALA A C 1
ATOM 1289 O O . ALA A 1 185 ? 29.03130 1.90838 3.66437 1.000 57.90481 228 ALA A O 1
ATOM 1291 N N . ALA B 2 3 ? 21.56623 34.43206 12.81613 1.000 25.26013 596 ALA B N 1
ATOM 1292 C CA . ALA B 2 3 ? 20.45239 33.65193 13.34383 1.000 18.70345 596 ALA B CA 1
ATOM 1293 C C . ALA B 2 3 ? 20.95638 32.51640 14.23037 1.000 22.94868 596 ALA B C 1
ATOM 1294 O O . ALA B 2 3 ? 20.54969 32.39460 15.38592 1.000 23.81688 596 ALA B O 1
ATOM 1296 N N . GLY B 2 4 ? 21.84785 31.69101 13.68581 1.000 18.24703 597 GLY B N 1
ATOM 1297 C CA . GLY B 2 4 ? 22.40135 30.57888 14.43317 1.000 15.39128 597 GLY B CA 1
ATOM 1298 C C . GLY B 2 4 ? 21.35383 29.57829 14.87520 1.000 16.06945 597 GLY B C 1
ATOM 1299 O O . GLY B 2 4 ? 21.23678 29.27593 16.06682 1.000 9.56363 597 GLY B O 1
ATOM 1300 N N . ALA B 2 5 ? 20.58423 29.05930 13.92280 1.000 9.39174 598 ALA B N 1
ATOM 1301 C CA . ALA B 2 5 ? 19.51335 28.12962 14.25271 1.000 10.31277 598 ALA B CA 1
ATOM 1302 C C . ALA B 2 5 ? 20.07671 26.82680 14.80781 1.000 9.16432 598 ALA B C 1
ATOM 1303 O O . ALA B 2 5 ? 21.11132 26.33174 14.35235 1.000 7.75271 598 ALA B O 1
ATOM 1305 N N . SER B 2 6 ? 19.39004 26.27678 15.80684 1.000 6.95199 599 SER B N 1
ATOM 1306 C CA . SER B 2 6 ? 19.78453 24.99539 16.37693 1.000 6.73576 599 SER B CA 1
ATOM 1307 C C . SER B 2 6 ? 19.42163 23.86453 15.42211 1.000 8.31359 599 SER B C 1
ATOM 1308 O O . SER B 2 6 ? 18.30340 23.81613 14.89895 1.000 8.27951 599 SER B O 1
ATOM 1311 N N . CYS B 2 7 ? 20.36613 22.94785 15.19578 1.000 6.81584 600 CYS B N 1
ATOM 1312 C CA . CYS B 2 7 ? 20.10586 21.82963 14.29691 1.000 7.01787 600 CYS B CA 1
ATOM 1313 C C . CYS B 2 7 ? 19.18404 20.78110 14.90634 1.000 7.50817 600 CYS B C 1
ATOM 1314 O O . CYS B 2 7 ? 18.70541 19.90632 14.17704 1.000 5.62985 600 CYS B O 1
ATOM 1317 N N . THR B 2 8 ? 18.90760 20.84748 16.20579 1.000 5.76245 601 THR B N 1
ATOM 1318 C CA . THR B 2 8 ? 17.91808 19.97819 16.82083 1.000 5.78933 601 THR B CA 1
ATOM 1319 C C . THR B 2 8 ? 16.69223 20.78361 17.22271 1.000 7.67166 601 THR B C 1
ATOM 1320 O O . THR B 2 8 ? 16.78026 21.97661 17.52851 1.000 5.99976 601 THR B O 1
ATOM 1324 N N . TYR B 2 9 ? 15.54415 20.11493 17.20841 1.000 5.03834 602 TYR B N 1
ATOM 1325 C CA . TYR B 2 9 ? 14.35654 20.66648 17.83057 1.000 5.79267 602 TYR B CA 1
ATOM 1326 C C . TYR B 2 9 ? 14.55081 20.73181 19.34170 1.000 6.47302 602 TYR B C 1
ATOM 1327 O O . TYR B 2 9 ? 15.46206 20.12028 19.90827 1.000 5.15985 602 TYR B O 1
ATOM 1336 N N . VAL B 2 10 ? 13.66800 21.47939 20.00262 1.000 4.95172 603 VAL B N 1
ATOM 1337 C CA . VAL B 2 10 ? 13.78065 21.61344 21.44393 1.000 5.84309 603 VAL B CA 1
ATOM 1338 C C . VAL B 2 10 ? 13.42876 20.29305 22.12163 1.000 8.50191 603 VAL B C 1
ATOM 1339 O O . VAL B 2 10 ? 12.84084 19.38103 21.52676 1.000 5.07760 603 VAL B O 1
ATOM 1343 N N . TRP B 2 11 ? 13.80146 20.19747 23.39323 1.000 7.84531 604 TRP B N 1
ATOM 1344 C CA . TRP B 2 11 ? 13.60317 18.97401 24.15233 1.000 6.18372 604 TRP B CA 1
ATOM 1345 C C . TRP B 2 11 ? 12.12555 18.73063 24.42895 1.000 9.00154 604 TRP B C 1
ATOM 1346 O O . TRP B 2 11 ? 11.34894 19.66054 24.66260 1.000 8.61343 604 TRP B O 1
ATOM 1357 N N . SER B 2 12 ? 11.74385 17.45786 24.40501 1.000 7.38429 605 SER B N 1
ATOM 1358 C CA . SER B 2 12 ? 10.46526 17.04518 24.95496 1.000 8.72593 605 SER B CA 1
ATOM 1359 C C . SER B 2 12 ? 10.55847 17.01083 26.47869 1.000 12.43319 605 SER B C 1
ATOM 1360 O O . SER B 2 12 ? 11.61941 17.23616 27.06945 1.000 8.04734 605 SER B O 1
ATOM 1363 N N . ASP B 2 13 ? 9.43338 16.72609 27.12746 1.000 10.04419 606 ASP B N 1
ATOM 1364 C CA . ASP B 2 13 ? 9.42642 16.58540 28.57420 1.000 14.31877 606 ASP B CA 1
ATOM 1365 C C . ASP B 2 13 ? 10.11196 15.28691 28.99044 1.000 13.53005 606 ASP B C 1
ATOM 1366 O O . ASP B 2 13 ? 10.21737 14.33123 28.21783 1.000 14.13329 606 ASP B O 1
ATOM 1371 N N . TRP B 2 14 ? 10.58239 15.26085 30.23453 1.000 17.55468 607 TRP B N 1
ATOM 1372 C CA . TRP B 2 14 ? 11.08542 14.02005 30.80649 1.000 19.54659 607 TRP B CA 1
ATOM 1373 C C . TRP B 2 14 ? 9.93137 13.04958 31.02260 1.000 25.95454 607 TRP B C 1
ATOM 1374 O O . TRP B 2 14 ? 8.85525 13.43626 31.48735 1.000 24.44549 607 TRP B O 1
ATOM 1385 N N . ASN B 2 15 ? 10.15286 11.78239 30.68074 1.000 16.38608 608 ASN B N 1
ATOM 1386 C CA . ASN B 2 15 ? 9.13687 10.77072 30.92479 1.000 21.91109 608 ASN B CA 1
ATOM 1387 C C . ASN B 2 15 ? 9.11346 10.39761 32.40694 1.000 16.85651 608 ASN B C 1
ATOM 1388 O O . ASN B 2 15 ? 9.91837 10.87633 33.21168 1.000 19.88644 608 ASN B O 1
ATOM 1393 N N . LYS B 2 16 ? 8.17124 9.53486 32.77481 1.000 24.41841 609 LYS B N 1
ATOM 1394 C CA . LYS B 2 16 ? 8.04873 9.11500 34.16162 1.000 24.20038 609 LYS B CA 1
ATOM 1395 C C . LYS B 2 16 ? 9.28591 8.33190 34.59153 1.000 25.32493 609 LYS B C 1
ATOM 1396 O O . LYS B 2 16 ? 9.90243 7.61382 33.79923 1.000 20.77587 609 LYS B O 1
ATOM 1402 N N . CYS B 2 17 ? 9.65890 8.50341 35.85870 1.000 30.22691 610 CYS B N 1
ATOM 1403 C CA . CYS B 2 17 ? 10.81683 7.81605 36.41467 1.000 31.33374 610 CYS B CA 1
ATOM 1404 C C . CYS B 2 17 ? 10.65502 6.30530 36.29693 1.000 29.86143 610 CYS B C 1
ATOM 1405 O O . CYS B 2 17 ? 9.59951 5.75267 36.62042 1.000 33.98510 610 CYS B O 1
ATOM 1408 N N . VAL B 2 18 ? 11.70525 5.64151 35.82437 1.000 26.77126 611 VAL B N 1
ATOM 1409 C CA . VAL B 2 18 ? 11.72041 4.18899 35.69161 1.000 27.76188 611 VAL B CA 1
ATOM 1410 C C . VAL B 2 18 ? 12.28639 3.60087 36.97733 1.000 38.08868 611 VAL B C 1
ATOM 1411 O O . VAL B 2 18 ? 13.40286 3.93926 37.38583 1.000 34.42711 611 VAL B O 1
ATOM 1415 N N . CYS B 2 19 ? 11.51556 2.71665 37.61505 1.000 33.70046 612 CYS B N 1
ATOM 1416 C CA . CYS B 2 19 ? 11.85280 2.16176 38.91342 1.000 31.12567 612 CYS B CA 1
ATOM 1417 C C . CYS B 2 19 ? 12.15118 0.66838 38.81163 1.000 39.83739 612 CYS B C 1
ATOM 1418 O O . CYS B 2 19 ? 11.55312 -0.03624 37.99261 1.000 37.93911 612 CYS B O 1
ATOM 1421 N N . PRO B 2 20 ? 13.07356 0.15189 39.63601 1.000 32.76833 613 PRO B N 1
ATOM 1422 C CA . PRO B 2 20 ? 13.88782 0.86777 40.62344 1.000 28.34240 613 PRO B CA 1
ATOM 1423 C C . PRO B 2 20 ? 15.24632 1.28026 40.06574 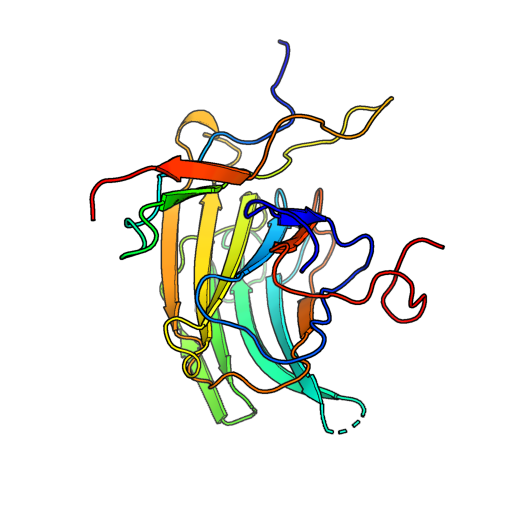1.000 35.62488 613 PRO B C 1
ATOM 1424 O O . PRO B 2 20 ? 16.15117 1.61381 40.82657 1.000 31.87320 613 PRO B O 1
ATOM 1428 N N . MET B 2 21 ? 15.41690 1.26422 38.73962 1.000 26.60800 614 MET B N 1
ATOM 1429 C CA . MET B 2 21 ? 16.68797 1.68165 38.15571 1.000 35.04583 614 MET B CA 1
ATOM 1430 C C . MET B 2 21 ? 16.98572 3.14465 38.46122 1.000 33.85753 614 MET B C 1
ATOM 1431 O O . MET B 2 21 ? 18.15350 3.52409 38.60665 1.000 37.86805 614 MET B O 1
ATOM 1436 N N . GLY B 2 22 ? 15.95033 3.97491 38.56370 1.000 25.18599 615 GLY B N 1
ATOM 1437 C CA . GLY B 2 22 ? 16.11027 5.35019 38.99296 1.000 23.67530 615 GLY B CA 1
ATOM 1438 C C . GLY B 2 22 ? 16.61015 6.30218 37.92637 1.000 28.12969 615 GLY B C 1
ATOM 1439 O O . GLY B 2 22 ? 17.54457 7.07076 38.16978 1.000 25.31660 615 GLY B O 1
ATOM 1440 N N . TYR B 2 23 ? 15.99572 6.27364 36.74581 1.000 22.34696 616 TYR B N 1
ATOM 1441 C CA . TYR B 2 23 ? 16.36654 7.19202 35.67941 1.000 24.28043 616 TYR B CA 1
ATOM 1442 C C . TYR B 2 23 ? 15.13784 7.52282 34.84314 1.000 22.86328 616 TYR B C 1
ATOM 1443 O O . TYR B 2 23 ? 14.20397 6.72319 34.73977 1.000 26.77643 616 TYR B O 1
ATOM 1452 N N . GLN B 2 24 ? 15.14809 8.71528 34.25074 1.000 22.01178 617 GLN B N 1
ATOM 1453 C CA . GLN B 2 24 ? 14.11829 9.13633 33.31295 1.000 15.05055 617 GLN B CA 1
ATOM 1454 C C . GLN B 2 24 ? 14.78606 9.68578 32.05996 1.000 17.81931 617 GLN B C 1
ATOM 1455 O O . GLN B 2 24 ? 15.96048 10.06202 32.07379 1.000 12.37978 617 GLN B O 1
ATOM 1461 N N . ALA B 2 25 ? 14.02418 9.73104 30.96920 1.000 13.81250 618 ALA B N 1
ATOM 1462 C CA . ALA B 2 25 ? 14.56345 10.09737 29.66874 1.000 15.69336 618 ALA B CA 1
ATOM 1463 C C . ALA B 2 25 ? 13.70338 11.16967 29.01310 1.000 12.79097 618 ALA B C 1
ATOM 1464 O O . ALA B 2 25 ? 12.51788 11.32418 29.31770 1.000 11.22686 618 ALA B O 1
ATOM 1466 N N . ARG B 2 26 ? 14.32901 11.91965 28.10700 1.000 9.14408 619 ARG B N 1
ATOM 1467 C CA . ARG B 2 26 ? 13.63574 12.89403 27.27790 1.000 7.81626 619 ARG B CA 1
ATOM 1468 C C . ARG B 2 26 ? 14.23342 12.84853 25.87969 1.000 10.11742 619 ARG B C 1
ATOM 1469 O O . ARG B 2 26 ? 15.36006 12.38684 25.68121 1.000 6.55098 619 ARG B O 1
ATOM 1477 N N . HIS B 2 27 ? 13.46517 13.33582 24.90576 1.000 9.11022 620 HIS B N 1
ATOM 1478 C CA . HIS B 2 27 ? 13.79856 13.16044 23.50051 1.000 7.07727 620 HIS B CA 1
ATOM 1479 C C . HIS B 2 27 ? 13.79131 14.48943 22.76182 1.000 5.17542 620 HIS B C 1
ATOM 1480 O O . HIS B 2 27 ? 12.99801 15.38634 23.05762 1.000 7.22083 620 HIS B O 1
ATOM 1487 N N . ALA B 2 28 ? 14.68875 14.59604 21.78751 1.000 5.61879 621 ALA B N 1
ATOM 1488 C CA . ALA B 2 28 ? 14.65473 15.63542 20.77242 1.000 4.31760 621 ALA B CA 1
ATOM 1489 C C . ALA B 2 28 ? 14.82889 14.96915 19.41354 1.000 6.94458 621 ALA B C 1
ATOM 1490 O O . ALA B 2 28 ? 14.98371 13.74805 19.31187 1.000 7.83903 621 ALA B O 1
ATOM 1492 N N . ALA B 2 29 ? 14.79176 15.77367 18.35695 1.000 3.91393 622 ALA B N 1
ATOM 1493 C CA . ALA B 2 29 ? 14.95030 15.25958 17.00696 1.000 3.88940 622 ALA B CA 1
ATOM 1494 C C . ALA B 2 29 ? 15.79951 16.22984 16.20374 1.000 5.78234 622 ALA B C 1
ATOM 1495 O O . ALA B 2 29 ? 15.88826 17.41913 16.51886 1.000 7.01507 622 ALA B O 1
ATOM 1497 N N . VAL B 2 30 ? 16.43284 15.70151 15.15826 1.000 4.51948 623 VAL B N 1
ATOM 1498 C CA . VAL B 2 30 ? 17.22413 16.53755 14.26771 1.000 4.58443 623 VAL B CA 1
ATOM 1499 C C . VAL B 2 30 ? 16.28893 17.34640 13.38121 1.000 6.38322 623 VAL B C 1
ATOM 1500 O O . VAL B 2 30 ? 15.37542 16.79775 12.75104 1.000 4.48451 623 VAL B O 1
ATOM 1504 N N . LYS B 2 31 ? 16.49627 18.66357 13.35256 1.000 4.66851 624 LYS B N 1
ATOM 1505 C CA . LYS B 2 31 ? 15.77973 19.54143 12.43559 1.000 5.59860 624 LYS B CA 1
ATOM 1506 C C . LYS B 2 31 ? 16.46093 19.62242 11.07910 1.000 8.24823 624 LYS B C 1
ATOM 1507 O O . LYS B 2 31 ? 15.78520 19.66147 10.04502 1.000 8.16110 624 LYS B O 1
ATOM 1513 N N . PHE B 2 32 ? 17.78968 19.65701 11.07174 1.000 5.51535 625 PHE B N 1
ATOM 1514 C CA . PHE B 2 32 ? 18.56071 19.67118 9.84090 1.000 6.25108 625 PHE B CA 1
ATOM 1515 C C . PHE B 2 32 ? 19.98558 19.25446 10.16373 1.000 7.72448 625 PHE B C 1
ATOM 1516 O O . PHE B 2 32 ? 20.44834 19.40231 11.29766 1.000 6.49928 625 PHE B O 1
ATOM 1524 N N . ASP B 2 33 ? 20.66677 18.71992 9.16057 1.000 9.64786 626 ASP B N 1
ATOM 1525 C CA . ASP B 2 33 ? 22.10015 18.49967 9.23567 1.000 10.65048 626 ASP B CA 1
ATOM 1526 C C . ASP B 2 33 ? 22.81089 19.67471 8.57874 1.000 13.22885 626 ASP B C 1
ATOM 1527 O O . ASP B 2 33 ? 22.27898 20.30608 7.66165 1.000 12.56479 626 ASP B O 1
ATOM 1532 N N . TYR B 2 34 ? 24.00538 19.98468 9.07499 1.000 8.88586 627 TYR B N 1
ATOM 1533 C CA . TYR B 2 34 ? 24.78992 21.04533 8.46509 1.000 13.02800 627 TYR B CA 1
ATOM 1534 C C . TYR B 2 34 ? 25.29696 20.60541 7.09478 1.000 13.77318 627 TYR B C 1
ATOM 1535 O O . TYR B 2 34 ? 25.35486 19.41518 6.77285 1.000 16.98114 627 TYR B O 1
ATOM 1544 N N . ARG B 2 35 ? 25.66917 21.59331 6.27909 1.000 17.80426 628 ARG B N 1
ATOM 1545 C CA . ARG B 2 35 ? 26.19874 21.29111 4.95414 1.000 21.17427 628 ARG B CA 1
ATOM 1546 C C . ARG B 2 35 ? 27.51915 20.53391 5.03878 1.000 21.17584 628 ARG B C 1
ATOM 1547 O O . ARG B 2 35 ? 27.81585 19.69945 4.17509 1.000 25.05806 628 ARG B O 1
ATOM 1555 N N . ASN B 2 36 ? 28.30853 20.78610 6.08125 1.000 23.34586 629 ASN B N 1
ATOM 1556 C CA . ASN B 2 36 ? 29.64066 20.21160 6.20270 1.000 26.05288 629 ASN B CA 1
ATOM 1557 C C . ASN B 2 36 ? 29.71465 19.03176 7.16366 1.000 16.19983 629 ASN B C 1
ATOM 1558 O O . ASN B 2 36 ? 30.70662 18.29609 7.13415 1.000 21.42105 629 ASN B O 1
ATOM 1563 N N . LYS B 2 37 ? 28.70665 18.82930 8.01003 1.000 14.15230 630 LYS B N 1
ATOM 1564 C CA . LYS B 2 37 ? 28.76765 17.77312 9.01073 1.000 12.94515 630 LYS B CA 1
ATOM 1565 C C . LYS B 2 37 ? 27.35900 17.47222 9.49136 1.000 10.43985 630 LYS B C 1
ATOM 1566 O O . LYS B 2 37 ? 26.48338 18.34085 9.41036 1.000 9.95523 630 LYS B O 1
ATOM 1572 N N . PRO B 2 38 ? 27.10159 16.26104 9.97722 1.000 10.81714 631 PRO B N 1
ATOM 1573 C CA . PRO B 2 38 ? 25.78211 15.96864 10.54420 1.000 14.77984 631 PRO B CA 1
ATOM 1574 C C . PRO B 2 38 ? 25.55713 16.75091 11.82837 1.000 12.77133 631 PRO B C 1
ATOM 1575 O O . PRO B 2 38 ? 26.49471 17.15729 12.51907 1.000 8.19422 631 PRO B O 1
ATOM 1579 N N . CYS B 2 39 ? 24.28080 16.97882 12.12768 1.000 7.24618 632 CYS B N 1
ATOM 1580 C CA . CYS B 2 39 ? 23.91126 17.62777 13.37746 1.000 11.18105 632 CYS B CA 1
ATOM 1581 C C . CYS B 2 39 ? 24.46772 16.83811 14.55483 1.000 10.25421 632 CYS B C 1
ATOM 1582 O O . CYS B 2 39 ? 24.25460 15.62707 14.66325 1.000 13.29324 632 CYS B O 1
ATOM 1585 N N . ASP B 2 40 ? 25.19879 17.52584 15.42983 1.000 8.53178 633 ASP B N 1
ATOM 1586 C CA . ASP B 2 40 ? 25.91147 16.88122 16.52374 1.000 10.54429 633 ASP B CA 1
ATOM 1587 C C . ASP B 2 40 ? 25.31447 17.20531 17.88662 1.000 15.23097 633 ASP B C 1
ATOM 1588 O O . ASP B 2 40 ? 25.90812 16.85404 18.91126 1.000 14.98806 633 ASP B O 1
ATOM 1593 N N . LEU B 2 41 ? 24.16045 17.86703 17.92562 1.000 9.54416 634 LEU B N 1
ATOM 1594 C CA . LEU B 2 41 ? 23.50220 18.11897 19.19527 1.000 8.83363 634 LEU B CA 1
ATOM 1595 C C . LEU B 2 41 ? 22.76843 16.86274 19.66108 1.000 9.71876 634 LEU B C 1
ATOM 1596 O O . LEU B 2 41 ? 22.30687 16.06544 18.83993 1.000 4.80639 634 LEU B O 1
ATOM 1601 N N . PRO B 2 42 ? 22.66253 16.65425 20.97120 1.000 7.87996 635 PRO B N 1
ATOM 1602 C CA . PRO B 2 42 ? 22.01562 15.43516 21.46635 1.000 6.80334 635 PRO B CA 1
ATOM 1603 C C . PRO B 2 42 ? 20.52271 15.42212 21.17869 1.000 6.37728 635 PRO B C 1
ATOM 1604 O O . PRO B 2 42 ? 19.85277 16.45842 21.16432 1.000 5.10039 635 PRO B O 1
ATOM 1608 N N . THR B 2 43 ? 20.01169 14.21781 20.92807 1.000 4.53017 636 THR B N 1
ATOM 1609 C CA . THR B 2 43 ? 18.58796 13.98635 20.74061 1.000 4.49886 636 THR B CA 1
ATOM 1610 C C . THR B 2 43 ? 18.01019 13.03198 21.77698 1.000 8.29032 636 THR B C 1
ATOM 1611 O O . THR B 2 43 ? 16.81968 12.70471 21.70098 1.000 7.96321 636 THR B O 1
ATOM 1615 N N . PHE B 2 44 ? 18.81732 12.57208 22.73256 1.000 6.68156 637 PHE B N 1
ATOM 1616 C CA . PHE B 2 44 ? 18.36961 11.67335 23.78723 1.000 5.93977 637 PHE B CA 1
ATOM 1617 C C . PHE B 2 44 ? 19.19239 11.95294 25.03512 1.000 9.24867 637 PHE B C 1
ATOM 1618 O O . PHE B 2 44 ? 20.41465 12.10082 24.95662 1.000 7.68224 637 PHE B O 1
ATOM 1626 N N . GLU B 2 45 ? 18.51863 12.02340 26.18232 1.000 7.86352 638 GLU B N 1
ATOM 1627 C CA . GLU B 2 45 ? 19.17722 12.30694 27.44934 1.000 8.46823 638 GLU B CA 1
ATOM 1628 C C . GLU B 2 45 ? 18.51205 11.51307 28.56264 1.000 12.62806 638 GLU B C 1
ATOM 1629 O O . GLU B 2 45 ? 17.29361 11.32130 28.55272 1.000 9.82251 638 GLU B O 1
ATOM 1635 N N . THR B 2 46 ? 19.31705 11.05376 29.51913 1.000 10.23853 639 THR B N 1
ATOM 1636 C CA . THR B 2 46 ? 18.81980 10.40480 30.72216 1.000 10.22681 639 THR B CA 1
ATOM 1637 C C . THR B 2 46 ? 19.33542 11.14335 31.94977 1.000 14.12849 639 THR B C 1
ATOM 1638 O O . THR B 2 46 ? 20.37538 11.80703 31.90395 1.000 10.97082 639 THR B O 1
ATOM 1642 N N . LYS B 2 47 ? 18.60054 11.01761 33.05227 1.000 12.39033 640 LYS B N 1
ATOM 1643 C CA . LYS B 2 47 ? 19.01659 11.60580 34.31608 1.000 16.77257 640 LYS B CA 1
ATOM 1644 C C . LYS B 2 47 ? 18.46101 10.76709 35.45552 1.000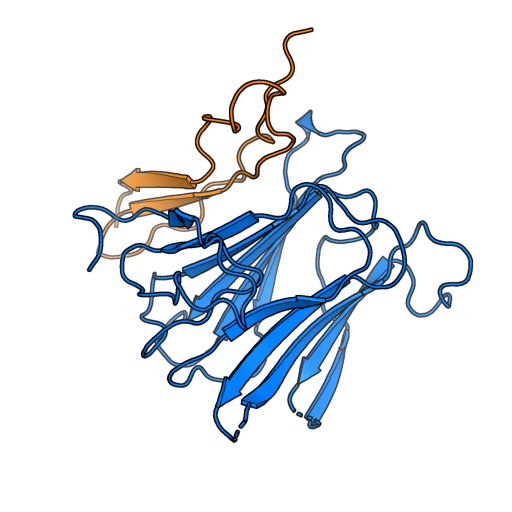 18.83194 640 LYS B C 1
ATOM 1645 O O . LYS B 2 47 ? 17.41811 10.12259 35.32000 1.000 15.45103 640 LYS B O 1
ATOM 1651 N N . ALA B 2 48 ? 19.17099 10.77741 36.57899 1.000 19.44634 641 ALA B N 1
ATOM 1652 C CA . ALA B 2 48 ? 18.73244 10.01148 37.73513 1.000 23.80830 641 ALA B CA 1
ATOM 1653 C C . ALA B 2 48 ? 17.52407 10.67170 38.38672 1.000 24.26310 641 ALA B C 1
ATOM 1654 O O . ALA B 2 48 ? 17.41680 11.90037 38.43826 1.000 35.55628 641 ALA B O 1
ATOM 1656 N N . CYS B 2 49 ? 16.60454 9.84250 38.87476 1.000 25.76226 642 CYS B N 1
ATOM 1657 C CA . CYS B 2 49 ? 15.43325 10.30895 39.60081 1.000 32.74259 642 CYS B CA 1
ATOM 1658 C C . CYS B 2 49 ? 15.21153 9.41191 40.80925 1.000 35.95363 642 CYS B C 1
ATOM 1659 O O . CYS B 2 49 ? 15.74561 8.30309 40.89344 1.000 30.37897 642 CYS B O 1
ATOM 1662 N N . SER B 2 50 ? 14.41009 9.90852 41.74738 1.000 33.16752 643 SER B N 1
ATOM 1663 C CA . SER B 2 50 ? 14.13075 9.18014 42.97662 1.000 33.14098 643 SER B CA 1
ATOM 1664 C C . SER B 2 50 ? 13.12586 8.06598 42.71392 1.000 36.29714 643 SER B C 1
ATOM 1665 O O . SER B 2 50 ? 12.11395 8.27497 42.03688 1.000 36.27375 643 SER B O 1
ATOM 1668 N N . CYS B 2 51 ? 13.40452 6.88506 43.25529 1.000 44.51149 644 CYS B N 1
ATOM 1669 C CA . CYS B 2 51 ? 12.53003 5.73495 43.07032 1.000 43.08870 644 CYS B CA 1
ATOM 1670 C C . CYS B 2 51 ? 12.11678 5.13785 44.41158 1.000 50.21145 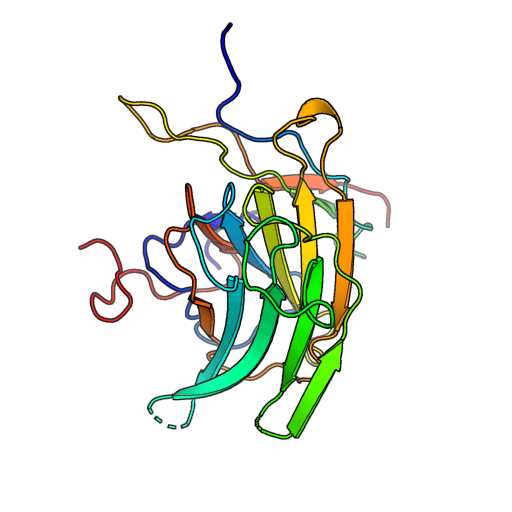644 CYS B C 1
ATOM 1671 O O . CYS B 2 51 ? 11.10789 5.53615 44.99506 1.000 42.51609 644 CYS B O 1
#

Radius of gyration: 16.88 Å; Cα contacts (8 Å, |Δi|>4): 610; chains: 2; bounding box: 43×49×45 Å

Foldseek 3Di:
DQDPDKDWAWFQFQKWWWAWWFDAPWKKKKWFQFFDDDWKKKWKWDDPVIGTAKIKIAAALPHPPDDPVRQQWIWMCGDVPDIGTDDFPDHHRNWIKMWIWGDNHQWWIKIKIWIAHPVCNVVDIDIDIDTNPGTIDGTMMIHIDGHGTHPIIIITMRVIDTDQPDVVRGHDD/DPDQQKDDKDDWDDADPPVFKTKIAIGGNDQDPVGGRDDDGMDMDGHHD

Solvent-accessible surface area: 10930 Å² total; per-residue (Å²): 131,84,30,130,168,42,84,23,63,95,9,63,13,88,6,0,26,0,77,32,86,3,66,51,54,28,17,2,0,0,0,0,10,0,2,92,73,37,47,1,21,2,36,0,14,84,48,119,143,79,42,69,15,0,2,1,25,0,28,1,119,68,32,153,70,34,73,110,99,60,38,11,74,3,19,12,35,54,65,138,104,60,80,62,90,22,97,4,16,2,89,3,24,69,16,0,0,0,1,12,0,34,1,84,93,38,52,26,0,45,1,45,0,12,8,2,60,53,114,79,43,141,104,13,21,127,72,58,89,11,67,1,36,18,74,23,37,77,53,0,0,0,0,13,78,34,82,41,30,103,43,72,31,4,14,4,0,2,35,10,71,20,49,86,112,48,109,105,32,35,9,74,150,158,80,66,58,0,14,9,61,71,10,124,78,62,178,30,30,76,116,120,12,44,23,2,54,11,1,0,8,79,60,57,75,237,126,92,99,18,93,75,72,16,27,55,59,90,89,29,111,85

InterPro domains:
  IPR054124 MIC2-associated protein, beta-domain [PF21932] (49-217)

Secondary structure (DSSP, 8-state):
---SS--EEE--SSEEEEES---TT--EEEEES--SEEEEEEEEEEE--EEEEEEEEE--TTSTT--TTTTT-EEEEE---EEEEE--S---TTSEEEEEEEESSSSEEEEEEEEE-TTSGGG-EEEEEEEEEEE--TT-EEEEEEES-TT-EEEEETTSEE--S-GGGT---/----SBPPP----PPBTTTTEEEEE--BS---SSS---S-SEEEEE---

B-factor: mean 16.86, std 10.55, range [3.34, 65.79]

Sequence (222 aa):
SNATFLELVEVPCNSVHVQGVMTPNQMVKVTGAGWDNGVLEFYVTRPTSRSHLASIMCYSKDIDGVPSDKAGKCFLKRFEIDEKEVSLPIKSHNDAFMFVCSSNDGSALQCDVFALDNTNSNDGWKVNTVDLGVSVSPDLAFGLTADGVKVKKLYASSGLTAINDDPSLGCKAAGASCTYVWSDWNKCVCPMGYQARHAAVKFDYRNKPCDLPTFETKACSC

Organism: Toxoplasma gondii (strain ATCC 50861 / VEG) (NCBI:txid432359)

Nearest PDB structures (foldseek):
  8j64-assembly1_A  TM=1.006E+00  e=2.198E-33  Toxoplasma gondii
  8j67-assembly1_A  TM=9.632E-01  e=2.216E-27  Toxoplasma gondii
  8j67-assembly2_B  TM=9.699E-01  e=1.776E-26  Toxoplasma gondii
  2mpo-assembly1_A  TM=8.626E-01  e=5.451E-21  Toxoplasma gondii
  2ifw-assembly2_B  TM=4.034E-01  e=6.313E-04  Scytalidium lignicola